Protein AF-C3ZA74-F1 (afdb_monomer)

Mean predicted aligned error: 4.29 Å

Foldseek 3Di:
DKAFFLGWDQALLGAIDHFNWQAKFFAKWQQDCLDPDWTKTKIFHWHCPPNLQTIATAWIWMQGPNWTWIQGAVRFIDINNHTDKPFDDPDPFWTWHDFAQWTWIGGPQGWIWTDNSTHMIDTDHDPSCAQRMATCNARRPNDNVQRLQASVRDRDPDPLRSGVSRGDPDDPDPIGSDGHHADFDDPVQLVVQLVLLCLLVDCVALNVQQCVPDPSVVLSVSSSRSCRSVVNDLVSSLRSVVVSCVVSVVVVHQSADRADPVHSDDDAAPQKDWDSFAQSQWQAPVHNCRSVPRPGGGHTHIHGHPPWGDIGRHTDD

InterPro domains:
  IPR001846 von Willebrand factor, type D domain [PF00094] (1-154)
  IPR001846 von Willebrand factor, type D domain [PS51233] (1-176)
  IPR001846 von Willebrand factor, type D domain [SM00216] (1-153)
  IPR002919 Trypsin Inhibitor-like, cysteine rich domain [PF01826] (268-316)
  IPR014853 VWF/SSPO/Zonadhesin-like, cysteine-rich domain [PF08742] (197-265)
  IPR014853 VWF/SSPO/Zonadhesin-like, cysteine-rich domain [SM00832] (190-265)
  IPR036084 Serine protease inhibitor-like superfamily [SSF57567] (265-316)
  IPR050780 Mucin/von Willebrand/Thrombospondin superfamily [PTHR11339] (1-316)

Sequence (317 aa):
CTVFGVTHYNTFDGLAHDFSGQCPTTLSSSCRASGNLPYFHVITNSDPRGDPTTSYVSEVTVEVYNRTIVIQQDKTVYINQIITTLPAQPLDDLTIKFGGQYVVIETTFGLKVQYDGSHRVEVTVPETYQDALCGLCGNYNGNDADEFITPDGSLAADVMQFGNSWLVDGHGEVCVANPPPPNRCDAALQQTVTGLCGMLTDGAHAFAACYSTLNPEGTYQTCVYDMCALNGDETSLCNNLQAYADACAEAGINVGSWRNTSFCPLSCPASSHYDPCSSACPATCTDVSAPLYCNTTCVEGCECDAGYVLSGDQCVL

pLDDT: mean 93.38, std 6.46, range [50.31, 98.81]

Solvent-accessible surface area (backbone atoms only — not comparable to full-atom values): 16808 Å² total; per-residue (Å²): 52,39,35,31,54,63,29,39,35,31,19,55,47,65,41,73,49,71,52,50,38,23,35,45,26,37,38,37,30,62,67,48,94,62,80,87,65,83,63,41,38,34,33,37,30,21,39,35,91,90,41,74,44,46,12,26,48,48,33,42,37,38,37,42,88,95,39,44,38,37,39,30,49,85,60,47,36,25,52,73,85,39,79,52,68,36,70,41,63,95,42,101,56,36,40,37,31,65,34,36,61,22,45,35,40,40,35,78,86,45,46,36,41,36,35,50,30,53,41,43,39,38,46,46,70,49,77,90,46,51,64,17,36,29,36,75,28,16,35,37,72,75,52,54,89,62,37,44,45,31,90,89,70,47,74,45,93,44,58,66,59,25,52,63,55,33,51,56,87,83,76,92,66,94,56,44,67,76,48,57,77,48,58,76,53,53,76,69,54,45,55,51,40,50,59,60,35,41,53,58,73,33,79,86,37,50,54,43,82,36,54,92,82,47,75,42,63,65,56,32,52,50,27,37,49,44,18,27,51,52,78,63,38,64,66,47,46,39,48,38,54,45,54,51,52,50,54,29,42,74,72,72,40,85,52,56,77,76,57,42,90,90,44,68,60,74,90,50,49,67,60,38,40,74,31,61,62,20,56,42,32,54,34,23,84,91,40,72,59,38,52,84,74,48,88,59,72,57,25,47,25,62,37,50,36,94,80,34,25,38,51,49,88,39,39,42,118

Radius of gyration: 19.34 Å; Cα contacts (8 Å, |Δi|>4): 680; chains: 1; bounding box: 43×57×47 Å

Structure (mmCIF, N/CA/C/O backbone):
data_AF-C3ZA74-F1
#
_entry.id   AF-C3ZA74-F1
#
loop_
_atom_site.group_PDB
_atom_site.id
_atom_site.type_symbol
_atom_site.label_atom_id
_atom_site.label_alt_id
_atom_site.label_comp_id
_atom_site.label_asym_id
_atom_site.label_entity_id
_atom_site.label_seq_id
_atom_site.pdbx_PDB_ins_code
_atom_site.Cartn_x
_atom_site.Cartn_y
_atom_site.Cartn_z
_atom_site.occupancy
_atom_site.B_iso_or_equiv
_atom_site.auth_seq_id
_atom_site.auth_comp_id
_atom_site.auth_asym_id
_atom_site.auth_atom_id
_atom_site.pdbx_PDB_model_num
ATOM 1 N N . CYS A 1 1 ? -7.881 3.617 -1.243 1.00 97.12 1 CYS A N 1
ATOM 2 C CA . CYS A 1 1 ? -6.646 4.423 -1.269 1.00 97.12 1 CYS A CA 1
ATOM 3 C C . CYS A 1 1 ? -5.445 3.491 -1.245 1.00 97.12 1 CYS A C 1
ATOM 5 O O . CYS A 1 1 ? -5.491 2.494 -0.526 1.00 97.12 1 CYS A O 1
ATOM 7 N N . THR A 1 2 ? -4.385 3.808 -1.988 1.00 97.19 2 THR A N 1
ATOM 8 C CA . THR A 1 2 ? -3.155 3.001 -2.042 1.00 97.19 2 THR A CA 1
ATOM 9 C C . THR A 1 2 ? -1.907 3.871 -1.972 1.00 97.19 2 THR A C 1
ATOM 11 O O . THR A 1 2 ? -1.902 4.951 -2.556 1.00 97.19 2 THR A O 1
ATOM 14 N N . VAL A 1 3 ? -0.838 3.360 -1.364 1.00 97.19 3 VAL A N 1
ATOM 15 C CA . VAL A 1 3 ? 0.532 3.883 -1.490 1.00 97.19 3 VAL A CA 1
ATOM 16 C C . VAL A 1 3 ? 1.419 2.762 -2.005 1.00 97.19 3 VAL A C 1
ATOM 18 O O . VAL A 1 3 ? 1.316 1.651 -1.493 1.00 97.19 3 VAL A O 1
ATOM 21 N N . PHE A 1 4 ? 2.254 3.004 -3.012 1.00 95.06 4 PHE A N 1
ATOM 22 C CA . PHE A 1 4 ? 3.132 1.978 -3.584 1.00 95.06 4 PHE A CA 1
ATOM 23 C C . PHE A 1 4 ? 4.426 2.567 -4.168 1.00 95.06 4 PHE A C 1
ATOM 25 O O . PHE A 1 4 ? 4.534 3.778 -4.355 1.00 95.06 4 PHE A O 1
ATOM 32 N N . GLY A 1 5 ? 5.411 1.711 -4.465 1.00 90.62 5 GLY A N 1
ATOM 33 C CA . GLY A 1 5 ? 6.667 2.121 -5.107 1.00 90.62 5 GLY A CA 1
ATOM 34 C C . GLY A 1 5 ? 7.473 3.093 -4.245 1.00 90.62 5 GLY A C 1
ATOM 35 O O . GLY A 1 5 ? 7.467 2.976 -3.015 1.00 90.62 5 GLY A O 1
ATOM 36 N N . VAL A 1 6 ? 8.134 4.072 -4.873 1.00 89.62 6 VAL A N 1
ATOM 37 C CA . VAL A 1 6 ? 8.805 5.166 -4.146 1.00 89.62 6 VAL A CA 1
ATOM 38 C C . VAL A 1 6 ? 7.824 6.265 -3.705 1.00 89.62 6 VAL A C 1
ATOM 40 O O . VAL A 1 6 ? 8.007 7.446 -4.001 1.00 89.62 6 VAL A O 1
ATOM 43 N N . THR A 1 7 ? 6.788 5.877 -2.947 1.00 88.31 7 THR A N 1
ATOM 44 C CA . THR A 1 7 ? 5.727 6.738 -2.369 1.00 88.31 7 THR A CA 1
ATOM 45 C C . THR A 1 7 ? 4.817 7.437 -3.392 1.00 88.31 7 THR A C 1
ATOM 47 O O . THR A 1 7 ? 4.611 8.652 -3.349 1.00 88.31 7 THR A O 1
ATOM 50 N N . HIS A 1 8 ? 4.220 6.638 -4.278 1.00 95.56 8 HIS A N 1
ATOM 51 C CA . HIS A 1 8 ? 3.112 7.030 -5.155 1.00 95.56 8 HIS A CA 1
ATOM 52 C C . HIS A 1 8 ? 1.778 6.760 -4.471 1.00 95.56 8 HIS A C 1
ATOM 54 O O . HIS A 1 8 ? 1.529 5.640 -4.022 1.00 95.56 8 HIS A O 1
ATOM 60 N N . TYR A 1 9 ? 0.913 7.764 -4.407 1.00 97.00 9 TYR A N 1
ATOM 61 C CA . TYR A 1 9 ? -0.382 7.699 -3.742 1.00 97.00 9 TYR A CA 1
ATOM 62 C C . TYR A 1 9 ? -1.502 7.693 -4.779 1.00 97.00 9 TYR A C 1
ATOM 64 O O . TYR A 1 9 ? -1.467 8.458 -5.737 1.00 97.00 9 TYR A O 1
ATOM 72 N N . ASN A 1 10 ? -2.533 6.884 -4.539 1.00 96.75 10 ASN A N 1
ATOM 73 C CA . ASN A 1 10 ? -3.851 7.051 -5.145 1.00 96.75 10 ASN A CA 1
ATOM 74 C C . ASN A 1 10 ? -4.857 7.281 -4.024 1.00 96.75 10 ASN A C 1
ATOM 76 O O . ASN A 1 10 ? -5.029 6.416 -3.153 1.00 96.75 10 ASN A O 1
ATOM 80 N N . THR A 1 11 ? -5.514 8.435 -4.039 1.00 98.12 11 THR A N 1
ATOM 81 C CA . THR A 1 11 ? -6.511 8.800 -3.032 1.00 98.12 11 THR A CA 1
ATOM 82 C C . THR A 1 11 ? -7.780 7.952 -3.146 1.00 98.12 11 THR A C 1
ATOM 84 O O . THR A 1 11 ? -7.904 7.097 -4.028 1.00 98.12 11 THR A O 1
ATOM 87 N N . PHE A 1 12 ? -8.732 8.127 -2.226 1.00 97.88 12 PHE A N 1
ATOM 88 C CA . PHE A 1 12 ? -10.023 7.437 -2.335 1.00 97.88 12 PHE A CA 1
ATOM 89 C C . PHE A 1 12 ? -10.831 7.870 -3.562 1.00 97.88 12 PHE A C 1
ATOM 91 O O . PHE A 1 12 ? -11.522 7.030 -4.136 1.00 97.88 12 PHE A O 1
ATOM 98 N N . ASP A 1 13 ? -10.684 9.124 -3.995 1.00 97.56 13 ASP A N 1
ATOM 99 C CA . ASP A 1 13 ? -11.408 9.678 -5.144 1.00 97.56 13 ASP A CA 1
ATOM 100 C C . ASP A 1 13 ? -10.635 9.530 -6.468 1.00 97.56 13 ASP A C 1
ATOM 102 O O . ASP A 1 13 ? -11.063 10.015 -7.514 1.00 97.56 13 ASP A O 1
ATOM 106 N N . GLY A 1 14 ? -9.516 8.796 -6.443 1.00 94.25 14 GLY A N 1
ATOM 107 C CA . GLY A 1 14 ? -8.761 8.399 -7.631 1.00 94.25 14 GLY A CA 1
ATOM 108 C C . GLY A 1 14 ? -7.697 9.397 -8.089 1.00 94.25 14 GLY A C 1
ATOM 109 O O . GLY A 1 14 ? -7.116 9.196 -9.157 1.00 94.25 14 GLY A O 1
ATOM 110 N N . LEU A 1 15 ? -7.402 10.441 -7.304 1.00 96.31 15 LEU A N 1
ATOM 111 C CA . LEU A 1 15 ? -6.300 11.350 -7.608 1.00 96.31 15 LEU A CA 1
ATOM 112 C C . LEU A 1 15 ? -4.960 10.651 -7.350 1.00 96.31 15 LEU A C 1
ATOM 114 O O . LEU A 1 15 ? -4.693 10.191 -6.238 1.00 96.31 15 LEU A O 1
ATOM 118 N N . ALA A 1 16 ? -4.098 10.626 -8.366 1.00 95.94 16 ALA A N 1
ATOM 119 C CA . ALA A 1 16 ? -2.711 10.201 -8.226 1.00 95.94 16 ALA A CA 1
ATOM 120 C C . ALA A 1 16 ? -1.817 11.384 -7.818 1.00 95.94 16 ALA A C 1
ATOM 122 O O . ALA A 1 16 ? -1.894 12.458 -8.423 1.00 95.94 16 ALA A O 1
ATOM 123 N N . HIS A 1 17 ? -0.953 11.194 -6.819 1.00 95.94 17 HIS A N 1
ATOM 124 C CA . HIS A 1 17 ? 0.044 12.189 -6.411 1.00 95.94 17 HIS A CA 1
ATOM 125 C C . HIS A 1 17 ? 1.291 11.547 -5.796 1.00 95.94 17 HIS A C 1
ATOM 127 O O . HIS A 1 17 ? 1.243 10.420 -5.308 1.00 95.94 17 HIS A O 1
ATOM 133 N N . ASP A 1 18 ? 2.402 12.286 -5.806 1.00 94.75 18 ASP A N 1
ATOM 134 C CA . ASP A 1 18 ? 3.703 11.797 -5.347 1.00 94.75 18 ASP A CA 1
ATOM 135 C C . ASP A 1 18 ? 4.204 12.656 -4.182 1.00 94.75 18 ASP A C 1
ATOM 137 O O . ASP A 1 18 ? 4.403 13.867 -4.329 1.00 94.75 18 ASP A O 1
ATOM 141 N N . PHE A 1 19 ? 4.439 12.029 -3.028 1.00 94.19 19 PHE A N 1
ATOM 142 C CA . PHE A 1 19 ? 4.967 12.706 -1.845 1.00 94.19 19 PHE A CA 1
ATOM 143 C C . PHE A 1 19 ? 6.063 11.878 -1.173 1.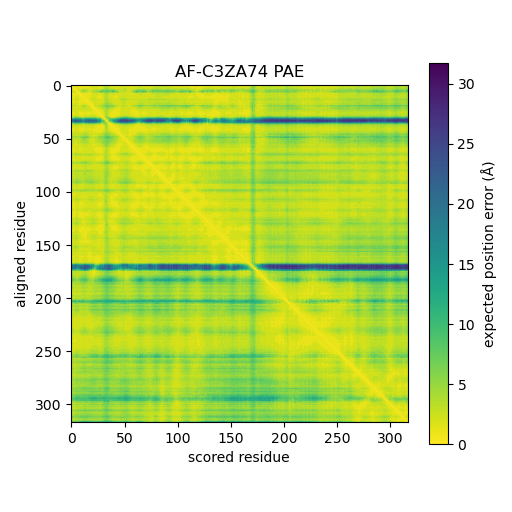00 94.19 19 PHE A C 1
ATOM 145 O O . PHE A 1 19 ? 5.795 10.930 -0.438 1.00 94.19 19 PHE A O 1
ATOM 152 N N . SER A 1 20 ? 7.312 12.293 -1.381 1.00 92.12 20 SER A N 1
ATOM 153 C CA . SER A 1 20 ? 8.498 11.552 -0.938 1.00 92.12 20 SER A CA 1
ATOM 154 C C . SER A 1 20 ? 8.997 11.914 0.461 1.00 92.12 20 SER A C 1
ATOM 156 O O . SER A 1 20 ? 10.176 11.735 0.741 1.00 92.12 20 SER A O 1
ATOM 158 N N . GLY A 1 21 ? 8.151 12.432 1.355 1.00 92.62 21 GLY A N 1
ATOM 159 C CA . GLY A 1 21 ? 8.571 12.708 2.733 1.00 92.62 21 GLY A CA 1
ATOM 160 C C . GLY A 1 21 ? 9.080 11.441 3.432 1.00 92.62 21 GLY A C 1
ATOM 161 O O . GLY A 1 21 ? 8.439 10.396 3.368 1.00 92.62 21 GLY A O 1
ATOM 162 N N . GLN A 1 22 ? 10.231 11.527 4.101 1.00 93.25 22 GLN A N 1
ATOM 163 C CA . GLN A 1 22 ? 10.833 10.425 4.866 1.00 93.25 22 GLN A CA 1
ATOM 164 C C . GLN A 1 22 ? 10.493 10.580 6.352 1.00 93.25 22 GLN A C 1
ATOM 166 O O . GLN A 1 22 ? 11.391 10.688 7.187 1.00 93.25 22 GLN A O 1
ATOM 171 N N . CYS A 1 23 ? 9.203 10.743 6.654 1.00 91.88 23 CYS A N 1
ATOM 172 C CA . CYS A 1 23 ? 8.683 11.039 7.986 1.00 91.88 23 CYS A CA 1
ATOM 173 C C . CYS A 1 23 ? 7.354 10.304 8.231 1.00 91.88 23 CYS A C 1
ATOM 175 O O . CYS A 1 23 ? 6.625 10.029 7.270 1.00 91.88 23 CYS A O 1
ATOM 177 N N . PRO A 1 24 ? 6.974 10.079 9.503 1.00 94.50 24 PRO A N 1
ATOM 178 C CA . PRO A 1 24 ? 5.634 9.630 9.857 1.00 94.50 24 PRO A CA 1
ATOM 179 C C . PRO A 1 24 ? 4.564 10.619 9.386 1.00 94.50 24 PRO A C 1
ATOM 181 O O . PRO A 1 24 ? 4.628 11.817 9.677 1.00 94.50 24 PRO A O 1
ATOM 184 N N . THR A 1 25 ? 3.566 10.110 8.670 1.00 95.62 25 THR A N 1
ATOM 185 C CA . THR A 1 25 ? 2.489 10.904 8.067 1.00 95.62 25 THR A CA 1
ATOM 186 C C . THR A 1 25 ? 1.136 10.237 8.257 1.00 95.62 25 THR A C 1
ATOM 188 O O . THR A 1 25 ? 1.023 9.010 8.222 1.00 95.62 25 THR A O 1
ATOM 191 N N . THR A 1 26 ? 0.090 11.041 8.440 1.00 97.75 26 THR A N 1
ATOM 192 C CA . THR A 1 26 ? -1.291 10.549 8.435 1.00 97.75 26 THR A CA 1
ATOM 193 C C . THR A 1 26 ? -1.679 10.147 7.016 1.00 97.75 26 THR A C 1
ATOM 195 O O . THR A 1 26 ? -1.960 10.995 6.168 1.00 97.75 26 THR A O 1
ATOM 198 N N . LEU A 1 27 ? -1.754 8.840 6.768 1.00 98.38 27 LEU A N 1
ATOM 199 C CA . LEU A 1 27 ? -2.232 8.310 5.497 1.00 98.38 27 LEU A CA 1
ATOM 200 C C . LEU A 1 27 ? -3.747 8.510 5.373 1.00 98.38 27 LEU A C 1
ATOM 202 O O . LEU A 1 27 ? -4.226 9.088 4.400 1.00 98.38 27 LEU A O 1
ATOM 206 N N . SER A 1 28 ? -4.507 8.070 6.378 1.00 98.50 28 SER A N 1
ATOM 207 C CA . SER A 1 28 ? -5.957 8.269 6.438 1.00 98.50 28 SER A CA 1
ATOM 208 C C . SER A 1 28 ? -6.453 8.251 7.880 1.00 98.50 28 SER A C 1
ATOM 210 O O . SER A 1 28 ? -6.007 7.434 8.682 1.00 98.50 28 SER A O 1
ATOM 212 N N . SER A 1 29 ? -7.387 9.132 8.224 1.00 97.44 29 SER A N 1
ATOM 213 C CA . SER A 1 29 ? -7.983 9.196 9.558 1.00 97.44 29 SER A CA 1
ATOM 214 C C . SER A 1 29 ? -9.464 9.562 9.510 1.00 97.44 29 SER A C 1
ATOM 216 O O . SER A 1 29 ? -9.953 10.141 8.539 1.00 97.44 29 SER A O 1
ATOM 218 N N . SER A 1 30 ? -10.179 9.238 10.587 1.00 95.00 30 SER A N 1
ATOM 219 C CA . SER A 1 30 ? -11.540 9.713 10.849 1.00 95.00 30 SER A CA 1
ATOM 220 C C . SER A 1 30 ? -11.495 11.137 11.416 1.00 95.00 30 SER A C 1
ATOM 222 O O . SER A 1 30 ? -11.216 11.325 12.600 1.00 95.00 30 SER A O 1
ATOM 224 N N . CYS A 1 31 ? -11.767 12.151 10.592 1.00 88.81 31 CYS A N 1
ATOM 225 C CA . CYS A 1 31 ? -11.438 13.544 10.933 1.00 88.81 31 CYS A CA 1
ATOM 226 C C . CYS A 1 31 ? -12.645 14.437 11.177 1.00 88.81 31 CYS A C 1
ATOM 228 O O . CYS A 1 31 ? -12.585 15.370 11.981 1.00 88.81 31 CYS A O 1
ATOM 230 N N . ARG A 1 32 ? -13.759 14.173 10.490 1.00 78.38 32 ARG A N 1
ATOM 231 C CA . ARG A 1 32 ? -14.998 14.916 10.725 1.00 78.38 32 ARG A CA 1
ATOM 232 C C . ARG A 1 32 ? -15.891 14.152 11.686 1.00 78.38 32 ARG A C 1
ATOM 234 O O . ARG A 1 32 ? -15.998 12.929 11.618 1.00 78.38 32 ARG A O 1
ATOM 241 N N . ALA A 1 33 ? -16.580 14.895 12.552 1.00 64.50 33 ALA A N 1
ATOM 242 C CA . ALA A 1 33 ? -17.624 14.358 13.417 1.00 64.50 33 ALA A CA 1
ATOM 243 C C . ALA A 1 33 ? -18.794 13.852 12.556 1.00 64.50 33 ALA A C 1
ATOM 245 O O . ALA A 1 33 ? -19.724 14.584 12.233 1.00 64.50 33 ALA A O 1
ATOM 246 N N . SER A 1 34 ? -18.722 12.590 12.167 1.00 60.00 34 SER A N 1
ATOM 247 C CA . SER A 1 34 ? -19.648 11.903 11.267 1.00 60.00 34 SER A CA 1
ATOM 248 C C . SER A 1 34 ? -20.536 10.947 12.073 1.00 60.00 34 SER A C 1
ATOM 250 O O . SER A 1 34 ? -20.682 9.764 11.784 1.00 60.00 34 SER A O 1
ATOM 252 N N . GLY A 1 35 ? -21.146 11.461 13.146 1.00 65.69 35 GLY A N 1
ATOM 253 C CA . GLY A 1 35 ? -22.076 10.693 13.979 1.00 65.69 35 GLY A CA 1
ATOM 254 C C . GLY A 1 35 ? -21.403 9.614 14.842 1.00 65.69 35 GLY A C 1
ATOM 255 O O . GLY A 1 35 ? -20.501 9.920 15.614 1.00 65.69 35 GLY A O 1
ATOM 256 N N . ASN A 1 36 ? -21.902 8.373 14.749 1.00 81.00 36 ASN A N 1
ATOM 257 C CA . ASN A 1 36 ? -21.495 7.203 15.550 1.00 81.00 36 ASN A CA 1
ATOM 258 C C . ASN A 1 36 ? -20.466 6.298 14.833 1.00 81.00 36 ASN A C 1
ATOM 260 O O . ASN A 1 36 ? -20.344 5.125 15.191 1.00 81.00 36 ASN A O 1
ATOM 264 N N . LEU A 1 37 ? -19.781 6.786 13.792 1.00 90.94 37 LEU A N 1
ATOM 265 C CA . LEU A 1 37 ? -18.786 5.977 13.086 1.00 90.94 37 LEU A CA 1
ATOM 266 C C . LEU A 1 37 ? -17.594 5.655 14.007 1.00 90.94 37 LEU A C 1
ATOM 268 O O . LEU A 1 37 ? -17.104 6.551 14.702 1.00 90.94 37 LEU A O 1
ATOM 272 N N . PRO A 1 38 ? -17.113 4.399 14.031 1.00 94.25 38 PRO A N 1
ATOM 273 C CA . PRO A 1 38 ? -15.892 4.048 14.745 1.00 94.25 38 PRO A CA 1
ATOM 274 C C . PRO A 1 38 ? -14.692 4.873 14.271 1.00 94.25 38 PRO A C 1
ATOM 276 O O . PRO A 1 38 ? -14.456 5.023 13.074 1.00 94.25 38 PRO A O 1
ATOM 279 N N . TYR A 1 39 ? -13.914 5.392 15.215 1.00 95.56 39 TYR A N 1
ATOM 280 C CA . TYR A 1 39 ? -12.677 6.103 14.905 1.00 95.56 39 TYR A CA 1
ATOM 281 C C . TYR A 1 39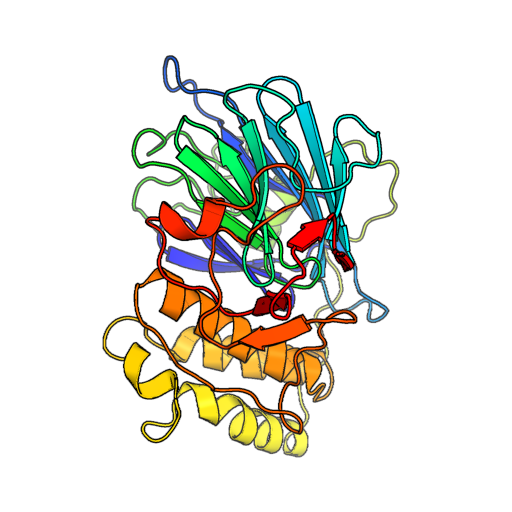 ? -11.578 5.130 14.466 1.00 95.56 39 TYR A C 1
ATOM 283 O O . TYR A 1 39 ? -11.389 4.081 15.091 1.00 95.56 39 TYR A O 1
ATOM 291 N N . PHE A 1 40 ? -10.809 5.533 13.457 1.00 97.81 40 PHE A N 1
ATOM 292 C CA . PHE A 1 40 ? -9.526 4.930 13.115 1.00 97.81 40 PHE A CA 1
ATOM 293 C C . PHE A 1 40 ? -8.518 5.991 12.655 1.00 97.81 40 PHE A C 1
ATOM 295 O O . PHE A 1 40 ? -8.911 7.063 12.189 1.00 97.81 40 PHE A O 1
ATOM 302 N N . HIS A 1 41 ? -7.231 5.656 12.735 1.00 98.19 41 HIS A N 1
ATOM 303 C CA . HIS A 1 41 ? -6.127 6.456 12.211 1.00 98.19 41 HIS A CA 1
ATOM 304 C C . HIS A 1 41 ? -5.028 5.540 11.667 1.00 98.19 41 HIS A C 1
ATOM 306 O O . HIS A 1 41 ? -4.538 4.662 12.373 1.00 98.19 41 HIS A O 1
ATOM 312 N N . VAL A 1 42 ? -4.675 5.724 10.398 1.00 98.75 42 VAL A N 1
ATOM 313 C CA . VAL A 1 42 ? -3.613 5.003 9.694 1.00 98.75 42 VAL A CA 1
ATOM 314 C C . VAL A 1 42 ? -2.460 5.965 9.453 1.00 98.75 42 VAL A C 1
ATOM 316 O O . VAL A 1 42 ? -2.628 7.000 8.805 1.00 98.75 42 VAL A O 1
ATOM 319 N N . ILE A 1 43 ? -1.291 5.602 9.964 1.00 98.25 43 ILE A N 1
ATOM 320 C CA . ILE A 1 43 ? -0.041 6.346 9.855 1.00 98.25 43 ILE A CA 1
ATOM 321 C C . ILE A 1 43 ? 0.942 5.490 9.063 1.00 98.25 43 ILE A C 1
ATOM 323 O O . ILE A 1 43 ? 1.075 4.293 9.320 1.00 98.25 43 ILE A O 1
ATOM 327 N N . THR A 1 44 ? 1.656 6.107 8.131 1.00 96.75 44 THR A N 1
ATOM 328 C CA . THR A 1 44 ? 2.784 5.487 7.431 1.00 96.75 44 THR A CA 1
ATOM 329 C C . THR A 1 44 ? 4.071 6.194 7.813 1.00 96.75 44 THR A C 1
ATOM 331 O O . THR A 1 44 ? 4.145 7.420 7.714 1.00 96.75 44 THR A O 1
ATOM 334 N N . ASN A 1 45 ? 5.087 5.437 8.227 1.00 94.25 45 ASN A N 1
ATOM 335 C CA . ASN A 1 45 ? 6.459 5.931 8.288 1.00 94.25 45 ASN A CA 1
ATOM 336 C C . ASN A 1 45 ? 7.183 5.526 7.008 1.00 94.25 45 ASN A C 1
ATOM 338 O O . ASN A 1 45 ? 7.022 4.390 6.554 1.00 94.25 45 ASN A O 1
ATOM 342 N N . SER A 1 46 ? 7.960 6.447 6.442 1.00 92.94 46 SER A N 1
ATOM 343 C CA . SER A 1 46 ? 8.731 6.191 5.228 1.00 92.94 46 SER A CA 1
ATOM 344 C C . SER A 1 46 ? 10.201 6.531 5.418 1.00 92.94 46 SER A C 1
ATOM 346 O O . SER A 1 46 ? 10.536 7.504 6.090 1.00 92.94 46 SER A O 1
ATOM 348 N N . ASP A 1 47 ? 11.079 5.740 4.807 1.00 90.44 47 ASP A N 1
ATOM 349 C CA . ASP A 1 47 ? 12.529 5.872 4.934 1.00 90.44 47 ASP A CA 1
ATOM 350 C C . ASP A 1 47 ? 13.254 5.702 3.577 1.00 90.44 47 ASP A C 1
ATOM 352 O O . ASP A 1 47 ? 12.661 5.213 2.609 1.00 90.44 47 ASP A O 1
ATOM 356 N N . PRO A 1 48 ? 14.531 6.125 3.473 1.00 90.88 48 PRO A N 1
ATOM 357 C CA . PRO A 1 48 ? 15.273 6.126 2.211 1.00 90.88 48 PRO A CA 1
ATOM 358 C C . PRO A 1 48 ? 15.836 4.774 1.750 1.00 90.88 48 PRO A C 1
ATOM 360 O O . PRO A 1 48 ? 16.457 4.715 0.693 1.00 90.88 48 PRO A O 1
ATOM 363 N N . ARG A 1 49 ? 15.753 3.695 2.540 1.00 88.56 49 ARG A N 1
ATOM 364 C CA . ARG A 1 49 ? 16.371 2.381 2.233 1.00 88.56 49 ARG A CA 1
ATOM 365 C C . ARG A 1 49 ? 17.818 2.437 1.717 1.00 88.56 49 ARG A C 1
ATOM 367 O O . ARG A 1 49 ? 18.242 1.628 0.896 1.00 88.56 49 ARG A O 1
ATOM 374 N N . GLY A 1 50 ? 18.599 3.392 2.219 1.00 86.19 50 GLY A N 1
ATOM 375 C CA . GLY A 1 50 ? 20.001 3.593 1.846 1.00 86.19 50 GLY A CA 1
ATOM 376 C C . GLY A 1 50 ? 20.253 4.599 0.716 1.00 86.19 50 GLY A C 1
ATOM 377 O O . GLY A 1 50 ? 21.386 5.072 0.617 1.00 86.19 50 GLY A O 1
ATOM 378 N N . ASP A 1 51 ? 19.241 4.996 -0.066 1.00 89.25 51 ASP A N 1
ATOM 379 C CA . ASP A 1 51 ? 19.331 6.110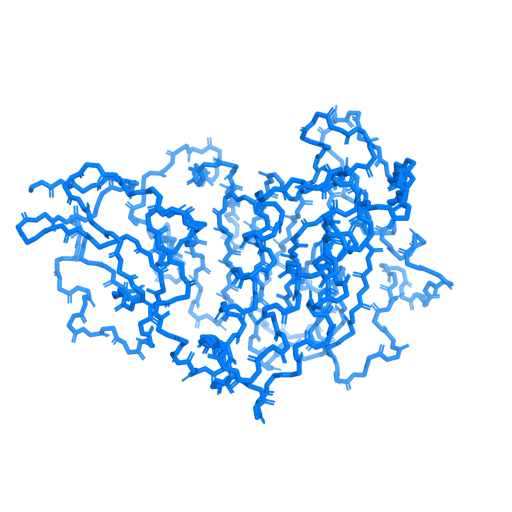 -1.020 1.00 89.25 51 ASP A CA 1
ATOM 380 C C . ASP A 1 51 ? 18.545 7.327 -0.497 1.00 89.25 51 ASP A C 1
ATOM 382 O O . ASP A 1 51 ? 17.311 7.317 -0.510 1.00 89.25 51 ASP A O 1
ATOM 386 N N . PRO A 1 52 ? 19.226 8.412 -0.075 1.00 90.38 52 PRO A N 1
ATOM 387 C CA . PRO A 1 52 ? 18.586 9.575 0.542 1.00 90.38 52 PRO A CA 1
ATOM 388 C C . PRO A 1 52 ? 17.624 10.329 -0.387 1.00 90.38 52 PRO A C 1
ATOM 390 O O . PRO A 1 52 ? 16.933 11.231 0.084 1.00 90.38 52 PRO A O 1
ATOM 393 N N . THR A 1 53 ? 17.606 10.008 -1.682 1.00 89.75 53 THR A N 1
ATOM 394 C CA . THR A 1 53 ? 16.715 10.607 -2.681 1.00 89.75 53 THR A CA 1
ATOM 395 C C . THR A 1 53 ? 15.407 9.836 -2.881 1.00 89.75 53 THR A C 1
ATOM 397 O O . THR A 1 53 ? 14.528 10.291 -3.610 1.00 89.75 53 THR A O 1
ATOM 400 N N . THR A 1 54 ? 15.263 8.678 -2.233 1.00 90.94 54 THR A N 1
ATOM 401 C CA . THR A 1 54 ? 14.091 7.802 -2.353 1.00 90.94 54 THR A CA 1
ATOM 402 C C . THR A 1 54 ? 13.300 7.776 -1.050 1.00 90.94 54 THR A C 1
ATOM 404 O O . THR A 1 54 ? 13.792 8.207 -0.005 1.00 90.94 54 THR A O 1
ATOM 407 N N . SE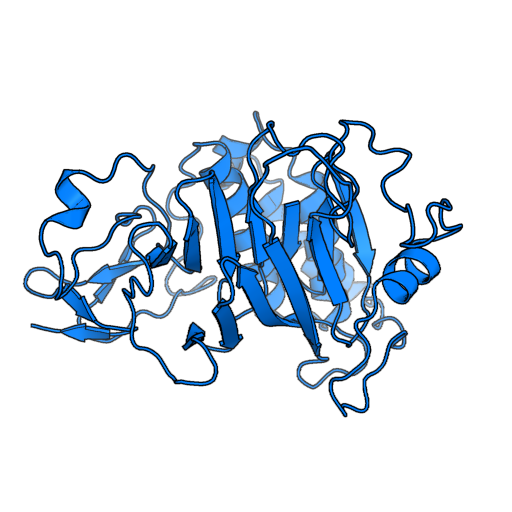R A 1 55 ? 12.052 7.321 -1.105 1.00 92.69 55 SER A N 1
ATOM 408 C CA . SER A 1 55 ? 11.213 7.144 0.078 1.00 92.69 55 SER A CA 1
ATOM 409 C C . SER A 1 55 ? 10.332 5.924 -0.123 1.00 92.69 55 SER A C 1
ATOM 411 O O . SER A 1 55 ? 9.726 5.772 -1.181 1.00 92.69 55 SER A O 1
ATOM 413 N N . TYR A 1 56 ? 10.282 5.050 0.874 1.00 92.69 56 TYR A N 1
ATOM 414 C CA . TYR A 1 56 ? 9.444 3.859 0.889 1.00 92.69 56 TYR A CA 1
ATOM 415 C C . TYR A 1 56 ? 8.765 3.747 2.230 1.00 92.69 56 TYR A C 1
ATOM 417 O O . TYR A 1 56 ? 9.424 3.957 3.247 1.00 92.69 56 TYR A O 1
ATOM 425 N N . VAL A 1 57 ? 7.516 3.290 2.244 1.00 94.88 57 VAL A N 1
ATOM 426 C CA . VAL A 1 57 ? 6.890 2.888 3.501 1.00 94.88 57 VAL A CA 1
ATOM 427 C C . VAL A 1 57 ? 7.760 1.815 4.161 1.00 94.88 57 VAL A C 1
ATOM 429 O O . VAL A 1 57 ? 8.200 0.860 3.522 1.00 94.88 57 VAL A O 1
ATOM 432 N N . SER A 1 58 ? 8.070 2.006 5.433 1.00 93.94 58 SER A N 1
ATOM 433 C CA . SER A 1 58 ? 8.823 1.060 6.255 1.00 93.94 58 SER A CA 1
ATOM 434 C C . SER A 1 58 ? 7.989 0.542 7.418 1.00 93.94 58 SER A C 1
ATOM 436 O O . SER A 1 58 ? 8.179 -0.587 7.871 1.00 93.94 58 SER A O 1
ATOM 438 N N . GLU A 1 59 ? 6.996 1.316 7.842 1.00 95.94 59 GLU A N 1
ATOM 439 C CA . GLU A 1 59 ? 6.105 0.951 8.928 1.00 95.94 59 GLU A CA 1
ATOM 440 C C . GLU A 1 59 ? 4.692 1.480 8.676 1.00 95.94 59 GLU A C 1
ATOM 442 O O . GLU A 1 59 ? 4.504 2.612 8.224 1.00 95.94 59 GLU A O 1
ATOM 447 N N . VAL A 1 60 ? 3.694 0.665 9.012 1.00 98.50 60 VAL A N 1
ATOM 448 C CA . VAL A 1 60 ? 2.283 1.057 9.040 1.00 98.50 60 VAL A CA 1
ATOM 449 C C . VAL A 1 60 ? 1.771 0.931 10.465 1.00 98.50 60 VAL A C 1
ATOM 451 O O . VAL A 1 60 ? 1.775 -0.158 11.036 1.00 98.50 60 VAL A O 1
ATOM 454 N N . THR A 1 61 ? 1.288 2.035 11.026 1.00 98.56 61 THR A N 1
ATOM 455 C CA . THR A 1 61 ? 0.624 2.060 12.329 1.00 98.56 61 THR A CA 1
ATOM 456 C C . THR A 1 61 ? -0.872 2.284 12.143 1.00 98.56 61 THR A C 1
ATOM 458 O O . THR A 1 61 ? -1.290 3.238 11.493 1.00 98.56 61 THR A O 1
ATOM 461 N N . VAL A 1 62 ? -1.690 1.413 12.730 1.00 98.75 62 VAL A N 1
ATOM 462 C CA . VAL A 1 62 ? -3.151 1.514 12.747 1.00 98.75 62 VAL A CA 1
ATOM 463 C C . VAL A 1 62 ? -3.630 1.662 14.183 1.00 98.75 62 VAL A C 1
ATOM 465 O O . VAL A 1 62 ? -3.450 0.772 15.017 1.00 98.75 62 VAL A O 1
ATOM 468 N N . GLU A 1 63 ? -4.279 2.784 14.465 1.00 98.38 63 GLU A N 1
ATOM 469 C CA . GLU A 1 63 ? -4.949 3.054 15.729 1.00 98.38 63 GLU A CA 1
ATOM 470 C C . GLU A 1 63 ? -6.453 2.839 15.552 1.00 98.38 63 GLU A C 1
ATOM 472 O O . GLU A 1 63 ? -7.116 3.564 14.811 1.00 98.38 63 GLU A O 1
ATOM 477 N N . VAL A 1 64 ? -7.009 1.831 16.223 1.00 97.94 64 VAL A N 1
ATOM 478 C CA . VAL A 1 64 ? -8.441 1.501 16.165 1.00 97.94 64 VAL A CA 1
ATOM 479 C C . VAL A 1 64 ? -8.858 0.803 17.456 1.00 97.94 64 VAL A C 1
ATOM 481 O O . VAL A 1 64 ? -8.084 0.047 18.035 1.00 97.94 64 VAL A O 1
ATOM 484 N N . TYR A 1 65 ? -10.061 1.079 17.967 1.00 96.06 65 TYR A N 1
ATOM 485 C CA . TYR A 1 65 ? -10.582 0.466 19.204 1.00 96.06 65 TYR A CA 1
ATOM 486 C C . TYR A 1 65 ? -9.653 0.544 20.427 1.00 96.06 65 TYR A C 1
ATOM 488 O O . TYR A 1 65 ? -9.586 -0.377 21.248 1.00 96.06 65 TYR A O 1
ATOM 496 N N . ASN A 1 66 ? -8.924 1.657 20.567 1.00 95.25 66 ASN A N 1
ATOM 497 C CA . ASN A 1 66 ? -7.910 1.823 21.613 1.00 95.25 66 ASN A CA 1
ATOM 498 C C . ASN A 1 66 ? -6.870 0.677 21.593 1.00 95.25 66 ASN A C 1
ATOM 500 O O . ASN A 1 66 ? -6.481 0.125 22.630 1.00 95.25 66 ASN A O 1
ATOM 504 N N . ARG A 1 67 ? -6.503 0.248 20.384 1.00 97.88 67 ARG A N 1
ATOM 505 C CA . ARG A 1 67 ? -5.372 -0.618 20.068 1.00 97.88 67 ARG A CA 1
ATOM 506 C C . ARG A 1 67 ? -4.465 0.128 19.108 1.00 97.88 67 ARG A C 1
ATOM 508 O O . ARG A 1 67 ? -4.957 0.814 18.216 1.00 97.88 67 ARG A O 1
ATOM 515 N N . THR A 1 68 ? -3.167 -0.061 19.283 1.00 98.38 68 THR A N 1
ATOM 516 C CA . THR A 1 68 ? -2.145 0.377 18.332 1.00 98.38 68 THR A CA 1
ATOM 517 C C . THR A 1 68 ? -1.539 -0.873 17.716 1.00 98.38 68 THR A C 1
ATOM 519 O O . THR A 1 68 ? -0.920 -1.669 18.428 1.00 98.38 68 THR A O 1
ATOM 522 N N . ILE A 1 69 ? -1.766 -1.070 16.422 1.00 98.81 69 ILE A N 1
ATOM 523 C CA . ILE A 1 69 ? -1.203 -2.169 15.645 1.00 98.81 69 ILE A CA 1
ATOM 524 C C . ILE A 1 69 ? -0.098 -1.582 14.778 1.00 98.81 69 ILE A C 1
ATOM 526 O O . ILE A 1 69 ? -0.362 -0.670 14.006 1.00 98.81 69 ILE A O 1
ATOM 530 N N . VAL A 1 70 ? 1.119 -2.096 14.904 1.00 98.50 70 VAL A N 1
ATOM 531 C CA . VAL A 1 70 ? 2.267 -1.674 14.097 1.00 98.50 70 VAL A CA 1
ATOM 532 C C . VAL A 1 70 ? 2.695 -2.847 13.233 1.00 98.50 70 VAL A C 1
ATOM 534 O O . VAL A 1 70 ? 2.930 -3.936 13.758 1.00 98.50 70 VAL A O 1
ATOM 537 N N . ILE A 1 71 ? 2.783 -2.631 11.925 1.00 98.44 71 ILE A N 1
ATOM 538 C CA . ILE A 1 71 ? 3.305 -3.590 10.954 1.00 98.44 71 ILE A CA 1
ATOM 539 C C . ILE A 1 71 ? 4.611 -3.015 10.414 1.00 98.44 71 ILE A C 1
ATOM 541 O O . ILE A 1 71 ? 4.608 -1.980 9.749 1.00 98.44 71 ILE A O 1
ATOM 545 N N . GLN A 1 72 ? 5.720 -3.681 10.708 1.00 96.06 72 GLN A N 1
ATOM 546 C CA . GLN A 1 72 ? 7.046 -3.296 10.233 1.00 96.06 72 GLN A CA 1
ATOM 547 C C . GLN A 1 72 ? 7.394 -4.007 8.923 1.00 96.06 72 GLN A C 1
ATOM 549 O O . GLN A 1 72 ? 6.650 -4.866 8.433 1.00 96.06 72 GLN A O 1
ATOM 554 N N . GLN A 1 73 ? 8.564 -3.674 8.377 1.00 91.69 73 GLN A N 1
ATOM 555 C CA . GLN A 1 73 ? 9.217 -4.490 7.357 1.00 91.69 73 GLN A CA 1
ATOM 556 C C . GLN A 1 73 ? 9.295 -5.964 7.785 1.00 91.69 73 GLN A C 1
ATOM 558 O O . GLN A 1 73 ? 9.201 -6.308 8.968 1.00 91.69 73 GLN A O 1
ATOM 563 N N . ASP A 1 74 ? 9.388 -6.849 6.794 1.00 89.31 74 ASP A N 1
ATOM 564 C CA . ASP A 1 74 ? 9.350 -8.307 6.979 1.00 89.31 74 ASP A CA 1
ATOM 565 C C . ASP A 1 74 ? 8.068 -8.813 7.663 1.00 89.31 74 ASP A C 1
ATOM 567 O O . ASP A 1 74 ? 8.008 -9.942 8.147 1.00 89.31 74 ASP A O 1
ATOM 571 N N . LYS A 1 75 ? 7.012 -7.985 7.676 1.00 95.56 75 LYS A N 1
ATOM 572 C CA . LYS A 1 75 ? 5.675 -8.321 8.183 1.00 95.56 75 LYS A CA 1
ATOM 573 C C . LYS A 1 75 ? 5.650 -8.646 9.682 1.00 95.56 75 LYS A C 1
ATOM 575 O O . LYS A 1 75 ? 4.759 -9.356 10.154 1.00 95.56 75 LYS A O 1
ATOM 580 N N . THR A 1 76 ? 6.596 -8.103 10.450 1.00 96.75 76 THR A N 1
ATOM 581 C CA . THR A 1 76 ? 6.581 -8.219 11.915 1.00 96.75 76 THR A CA 1
ATOM 582 C C . THR A 1 76 ? 5.468 -7.348 12.495 1.00 96.75 76 THR A C 1
ATOM 584 O O . THR A 1 76 ? 5.393 -6.156 12.198 1.00 96.75 76 THR A O 1
ATOM 587 N N . VAL A 1 77 ? 4.611 -7.932 13.340 1.00 98.38 77 VAL A N 1
ATOM 588 C CA . VAL A 1 77 ? 3.445 -7.243 13.911 1.00 98.38 77 VAL A CA 1
ATOM 589 C C . VAL A 1 77 ? 3.584 -7.041 15.414 1.00 98.38 77 VAL A C 1
ATOM 591 O O . VAL A 1 77 ? 3.878 -7.977 16.159 1.00 98.38 77 VAL A O 1
ATOM 594 N N . TYR A 1 78 ? 3.274 -5.829 15.868 1.00 98.44 78 TYR A N 1
ATOM 595 C CA . TYR A 1 78 ? 3.120 -5.485 17.277 1.00 98.44 78 TYR A CA 1
ATOM 596 C C . TYR A 1 78 ? 1.685 -5.050 17.556 1.00 98.44 78 TYR A C 1
ATOM 598 O O . TYR A 1 78 ? 1.140 -4.209 16.848 1.00 98.44 78 TYR A O 1
ATOM 606 N N . ILE A 1 79 ? 1.084 -5.569 18.627 1.00 98.38 79 ILE A N 1
ATOM 607 C CA . ILE A 1 79 ? -0.200 -5.091 19.152 1.00 98.38 79 ILE A CA 1
ATOM 608 C C . ILE A 1 79 ? 0.067 -4.503 20.531 1.00 98.38 79 ILE A C 1
ATOM 610 O O . ILE A 1 79 ? 0.517 -5.206 21.435 1.00 98.38 79 ILE A O 1
ATOM 614 N N . ASN A 1 80 ? -0.187 -3.204 20.701 1.00 97.50 80 ASN A N 1
ATOM 615 C CA . ASN A 1 80 ? 0.127 -2.460 21.923 1.00 97.50 80 ASN A CA 1
ATOM 616 C C . ASN A 1 80 ? 1.581 -2.685 22.386 1.00 97.50 80 ASN A C 1
ATOM 618 O O . ASN A 1 80 ? 1.825 -2.972 23.556 1.00 97.50 80 ASN A O 1
ATOM 622 N N . GLN A 1 81 ? 2.536 -2.570 21.453 1.00 97.06 81 GLN A N 1
ATOM 623 C CA . GLN A 1 81 ? 3.984 -2.753 21.672 1.00 97.06 81 GLN A CA 1
ATOM 624 C C . GLN A 1 81 ? 4.428 -4.200 21.965 1.00 97.06 81 GLN A C 1
ATOM 626 O O . GLN A 1 81 ? 5.611 -4.443 22.199 1.00 97.06 81 GLN A O 1
ATOM 631 N N . ILE A 1 82 ? 3.520 -5.179 21.921 1.00 97.81 82 ILE A N 1
ATOM 632 C CA . ILE A 1 82 ? 3.848 -6.596 22.106 1.00 97.81 82 ILE A CA 1
ATOM 633 C C . ILE A 1 82 ? 3.927 -7.285 20.748 1.00 97.81 82 ILE A C 1
ATOM 635 O O . ILE A 1 82 ? 2.940 -7.319 20.009 1.00 97.81 82 ILE A O 1
ATOM 639 N N . ILE A 1 83 ? 5.091 -7.865 20.440 1.00 97.25 83 ILE A N 1
ATOM 640 C CA . ILE A 1 83 ? 5.269 -8.691 19.243 1.00 97.25 83 ILE A CA 1
ATOM 641 C C . ILE A 1 83 ? 4.242 -9.829 19.245 1.00 97.25 83 ILE A C 1
ATOM 643 O O . ILE A 1 83 ? 4.064 -10.514 20.255 1.00 97.25 83 ILE A O 1
ATOM 647 N N . THR A 1 84 ? 3.526 -9.997 18.137 1.00 97.25 84 THR A N 1
ATOM 648 C CA . THR A 1 84 ? 2.370 -10.891 18.050 1.00 97.25 84 THR A CA 1
ATOM 649 C C . THR A 1 84 ? 2.468 -11.783 16.819 1.00 97.25 84 THR A C 1
ATOM 651 O O . THR A 1 84 ? 2.629 -11.307 15.700 1.00 97.25 84 THR A O 1
ATOM 654 N N . THR A 1 85 ? 2.330 -13.092 17.026 1.00 95.94 85 THR A N 1
ATOM 655 C CA . THR A 1 85 ? 2.229 -14.083 15.948 1.00 95.94 85 THR A CA 1
ATOM 656 C C . THR A 1 85 ? 0.813 -14.093 15.373 1.00 95.94 85 THR A C 1
ATOM 658 O O . THR A 1 85 ? -0.157 -14.083 16.129 1.00 95.94 85 THR A O 1
ATOM 661 N N . LEU A 1 86 ? 0.695 -14.124 14.044 1.00 95.94 86 LEU A N 1
ATOM 662 C CA . LEU A 1 86 ? -0.588 -14.142 13.337 1.00 95.94 86 LEU A CA 1
ATOM 663 C C . LEU A 1 86 ? -1.087 -15.576 13.050 1.00 95.94 86 LEU A C 1
ATOM 665 O O . LEU A 1 86 ? -0.266 -16.488 12.938 1.00 95.94 86 LEU A O 1
ATOM 669 N N . PRO A 1 87 ? -2.406 -15.784 12.873 1.00 95.62 87 PRO A N 1
ATOM 670 C CA . PRO A 1 87 ? -3.477 -14.795 13.020 1.00 95.62 87 PRO A CA 1
ATOM 671 C C . PRO A 1 87 ? -3.700 -14.390 14.486 1.00 95.62 87 PRO A C 1
ATOM 673 O O . PRO A 1 87 ? -3.475 -15.173 15.405 1.00 95.62 87 PRO A O 1
ATOM 676 N N . ALA A 1 88 ? -4.172 -13.165 14.698 1.00 96.06 88 ALA A N 1
ATOM 677 C CA . ALA A 1 88 ? -4.502 -12.617 16.005 1.00 96.06 88 ALA A CA 1
ATOM 678 C C . ALA A 1 88 ? -5.877 -11.940 15.976 1.00 96.06 88 ALA A C 1
ATOM 680 O O . ALA A 1 88 ? -6.218 -11.236 15.029 1.00 96.06 88 ALA A O 1
ATOM 681 N N . GLN A 1 89 ? -6.650 -12.120 17.046 1.00 96.06 89 GLN A N 1
ATOM 682 C CA . GLN A 1 89 ? -7.962 -11.498 17.224 1.00 96.06 89 GLN A CA 1
ATOM 683 C C . GLN A 1 89 ? -8.011 -10.814 18.601 1.00 96.06 89 GLN A C 1
ATOM 685 O O . GLN A 1 89 ? -8.507 -11.389 19.570 1.00 96.06 89 GLN A O 1
ATOM 690 N N . PRO A 1 90 ? -7.402 -9.619 18.751 1.00 95.62 90 PRO A N 1
ATOM 691 C CA . PRO A 1 90 ? -7.325 -8.915 20.036 1.00 95.62 90 PRO A 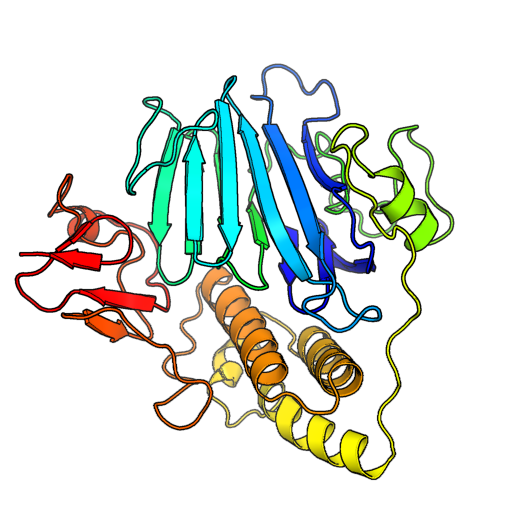CA 1
ATOM 692 C C . PRO A 1 90 ? -8.686 -8.444 20.575 1.00 95.62 90 PRO A C 1
ATOM 694 O O . PRO A 1 90 ? -8.777 -8.099 21.757 1.00 95.62 90 PRO A O 1
ATOM 697 N N . LEU A 1 91 ? -9.709 -8.382 19.718 1.00 96.50 91 LEU A N 1
ATOM 698 C CA . LEU A 1 91 ? -11.114 -8.112 20.029 1.00 96.50 91 LEU A CA 1
ATOM 699 C C . LEU A 1 91 ? -11.987 -8.922 19.062 1.00 96.50 91 LEU A C 1
ATOM 701 O O . LEU A 1 91 ? -11.549 -9.203 17.949 1.00 96.50 91 LEU A O 1
ATOM 705 N N . ASP A 1 92 ? -13.226 -9.239 19.446 1.00 94.88 92 ASP A N 1
ATOM 706 C CA . ASP A 1 92 ? -14.160 -9.995 18.591 1.00 94.88 92 ASP A CA 1
ATOM 707 C C . ASP A 1 92 ? -14.350 -9.343 17.210 1.00 94.88 92 ASP A C 1
ATOM 709 O O . ASP A 1 92 ? -14.545 -10.034 16.213 1.00 94.88 92 ASP A O 1
ATOM 713 N N . ASP A 1 93 ? -14.243 -8.018 17.142 1.00 96.12 93 ASP A N 1
ATOM 714 C CA . ASP A 1 93 ? -14.465 -7.202 15.958 1.00 96.12 93 ASP A CA 1
ATOM 715 C C . ASP A 1 93 ? -13.188 -6.672 15.284 1.00 96.12 93 ASP A C 1
ATOM 717 O O . ASP A 1 93 ? -13.286 -5.792 14.426 1.00 96.12 93 ASP A O 1
ATOM 721 N N . LEU A 1 94 ? -12.016 -7.208 15.645 1.00 98.06 94 LEU A N 1
ATOM 722 C CA . LEU A 1 94 ? -10.713 -6.833 15.094 1.00 98.06 94 LEU A CA 1
ATOM 723 C C . LEU A 1 94 ? -9.859 -8.078 14.841 1.00 98.06 94 LEU A C 1
ATOM 725 O O . LEU A 1 94 ? -9.433 -8.747 15.781 1.00 98.06 94 LEU A O 1
ATOM 729 N N . THR A 1 95 ? -9.566 -8.354 13.572 1.00 97.06 95 THR A N 1
ATOM 730 C CA . THR A 1 95 ? -8.733 -9.484 13.140 1.00 97.06 95 THR A CA 1
ATOM 731 C C . THR A 1 95 ? -7.477 -8.979 12.445 1.00 97.06 95 THR A C 1
ATOM 733 O O . THR A 1 95 ? -7.542 -8.066 11.629 1.00 97.06 95 THR A O 1
ATOM 736 N N . ILE A 1 96 ? -6.335 -9.592 12.749 1.00 97.88 96 ILE A N 1
ATOM 737 C CA . ILE A 1 96 ? -5.066 -9.377 12.059 1.00 97.88 96 ILE A CA 1
ATOM 738 C C . ILE A 1 96 ? -4.577 -10.735 11.564 1.00 97.88 96 ILE A C 1
ATOM 740 O O . ILE A 1 96 ? -4.439 -11.671 12.351 1.00 97.88 96 ILE A O 1
ATOM 744 N N . LYS A 1 97 ? -4.336 -10.878 10.263 1.00 95.81 97 LYS A N 1
ATOM 745 C CA . LYS A 1 97 ? -3.960 -12.157 9.641 1.00 95.81 97 LYS A CA 1
ATOM 746 C C . LYS A 1 97 ? -3.062 -11.944 8.431 1.00 95.81 97 LYS A C 1
ATOM 748 O O . LYS A 1 97 ? -2.982 -10.840 7.905 1.00 95.81 97 LYS A O 1
ATOM 753 N N . PHE A 1 98 ? -2.429 -13.014 7.971 1.00 94.81 98 PHE A N 1
ATOM 754 C CA . PHE A 1 98 ? -1.858 -13.041 6.631 1.00 94.81 98 PHE A CA 1
ATOM 755 C C . PHE A 1 98 ? -2.951 -13.336 5.599 1.00 94.81 98 PHE A C 1
ATOM 757 O O . PHE A 1 98 ? -3.822 -14.176 5.838 1.00 94.81 98 PHE A O 1
ATOM 764 N N . GLY A 1 99 ? -2.887 -12.652 4.461 1.00 91.88 99 GLY A N 1
ATOM 765 C CA . GLY A 1 99 ? -3.711 -12.907 3.282 1.00 91.88 99 GLY A CA 1
ATOM 766 C C . GLY A 1 99 ? -2.888 -12.646 2.024 1.00 91.88 99 GLY A C 1
ATOM 767 O O . GLY A 1 99 ? -2.517 -11.505 1.756 1.00 91.88 99 GLY A O 1
ATOM 768 N N . GLY A 1 100 ? -2.563 -13.702 1.275 1.00 91.19 100 GLY A N 1
ATOM 769 C CA . GLY A 1 100 ? -1.635 -13.612 0.146 1.00 91.19 100 GLY A CA 1
ATOM 770 C C . GLY A 1 100 ? -0.272 -13.075 0.586 1.00 91.19 100 GLY A C 1
ATOM 771 O O . GLY A 1 100 ? 0.345 -13.589 1.519 1.00 91.19 100 GLY A O 1
ATOM 772 N N . GLN A 1 101 ? 0.190 -12.007 -0.060 1.00 92.75 101 GLN A N 1
ATOM 773 C CA . GLN A 1 101 ? 1.438 -11.325 0.292 1.00 92.75 101 GLN A CA 1
ATOM 774 C C . GLN A 1 101 ? 1.309 -10.339 1.462 1.00 92.75 101 GLN A C 1
ATOM 776 O O . GLN A 1 101 ? 2.327 -9.835 1.929 1.00 92.75 101 GLN A O 1
ATOM 781 N N . TYR A 1 102 ? 0.109 -10.096 1.984 1.00 95.75 102 TYR A N 1
ATOM 782 C CA . TYR A 1 102 ? -0.162 -8.983 2.888 1.00 95.75 102 TYR A CA 1
ATOM 783 C C . TYR A 1 102 ? -0.362 -9.423 4.338 1.00 95.75 102 TYR A C 1
ATOM 785 O O . TYR A 1 102 ? -0.920 -10.486 4.621 1.00 95.75 102 TYR A O 1
ATOM 793 N N . VAL A 1 103 ? 0.033 -8.554 5.269 1.00 97.69 103 VAL A N 1
ATOM 794 C CA . VAL A 1 103 ? -0.606 -8.486 6.586 1.00 97.69 103 VAL A CA 1
ATOM 795 C C . VAL A 1 103 ? -1.881 -7.674 6.428 1.00 97.69 103 VAL A C 1
ATOM 797 O O . VAL A 1 103 ? -1.847 -6.552 5.925 1.00 97.69 103 VAL A O 1
ATOM 800 N N . VAL A 1 104 ? -2.998 -8.244 6.863 1.00 97.62 104 VAL A N 1
ATOM 801 C CA . VAL A 1 104 ? -4.337 -7.682 6.712 1.00 97.62 104 VAL A CA 1
ATOM 802 C C . VAL A 1 104 ? -4.935 -7.436 8.093 1.00 97.62 104 VAL A C 1
ATOM 804 O O . VAL A 1 104 ? -5.074 -8.369 8.886 1.00 97.62 104 VAL A O 1
ATOM 807 N N . ILE A 1 105 ? -5.308 -6.187 8.364 1.00 98.62 105 ILE A N 1
ATOM 808 C CA . ILE A 1 105 ? -6.099 -5.774 9.527 1.00 98.62 105 ILE A CA 1
ATOM 809 C C . ILE A 1 105 ? -7.536 -5.562 9.053 1.00 98.62 105 ILE A C 1
ATOM 811 O O . ILE A 1 105 ? -7.762 -4.742 8.167 1.00 98.62 105 ILE A O 1
ATOM 815 N N . GLU A 1 106 ? -8.497 -6.267 9.645 1.00 97.50 106 GLU A N 1
ATOM 816 C CA . GLU A 1 106 ? -9.922 -6.184 9.301 1.00 97.50 106 GLU A CA 1
ATOM 817 C C . GLU A 1 106 ? -10.764 -5.881 10.538 1.00 97.50 106 GLU A C 1
ATOM 819 O O . GLU A 1 106 ? -10.580 -6.485 11.600 1.00 97.50 106 GLU A O 1
ATOM 824 N N . THR A 1 107 ? -11.730 -4.977 10.381 1.00 98.06 107 THR A N 1
ATOM 825 C CA . THR A 1 107 ? -12.748 -4.689 11.394 1.00 98.06 107 THR A CA 1
ATOM 826 C C . THR A 1 107 ? -14.144 -5.046 10.899 1.00 98.06 107 THR A C 1
ATOM 828 O O . THR A 1 107 ? -14.424 -5.037 9.700 1.00 98.06 107 THR A O 1
ATOM 831 N N . THR A 1 108 ? -15.071 -5.312 11.822 1.00 96.19 108 THR A N 1
ATOM 832 C CA . THR A 1 108 ? -16.469 -5.614 11.442 1.00 96.19 108 THR A CA 1
ATOM 833 C C . THR A 1 108 ? -17.226 -4.410 10.884 1.00 96.19 108 THR A C 1
ATOM 835 O O . THR A 1 108 ? -18.195 -4.596 10.151 1.00 96.19 108 THR A O 1
ATOM 838 N N . PHE A 1 109 ? -16.782 -3.182 11.182 1.00 95.62 109 PHE A N 1
ATOM 839 C CA . PHE A 1 109 ? -17.340 -1.984 10.554 1.00 95.62 109 PHE A CA 1
ATOM 840 C C . PHE A 1 109 ? -16.833 -1.770 9.126 1.00 95.62 109 PHE A C 1
ATOM 842 O O . PHE A 1 109 ? -17.305 -0.846 8.481 1.00 95.62 109 PHE A O 1
ATOM 849 N N . GLY A 1 110 ? -15.917 -2.604 8.623 1.00 96.56 110 GLY A N 1
ATOM 850 C CA . GLY A 1 110 ? -15.495 -2.612 7.222 1.00 96.56 110 GLY A CA 1
ATOM 851 C C . GLY A 1 110 ? -14.179 -1.893 6.923 1.00 96.56 110 GLY A C 1
ATOM 852 O O . GLY A 1 110 ? -13.834 -1.781 5.750 1.00 96.56 110 GLY A O 1
ATOM 853 N N . LEU A 1 111 ? -13.432 -1.422 7.931 1.00 98.25 111 LEU A N 1
ATOM 854 C CA . LEU A 1 111 ? -12.054 -0.974 7.702 1.00 98.25 111 LEU A CA 1
ATOM 855 C C . LEU A 1 111 ? -11.185 -2.186 7.382 1.00 98.25 111 LEU A C 1
ATOM 857 O O . LEU A 1 111 ? -11.150 -3.155 8.145 1.00 98.25 111 LEU A O 1
ATOM 861 N N . LYS A 1 112 ? -10.441 -2.085 6.283 1.00 98.25 112 LYS A N 1
ATOM 862 C CA . LYS A 1 112 ? -9.402 -3.036 5.910 1.00 98.25 112 LYS A CA 1
ATOM 863 C C . LYS A 1 112 ? -8.119 -2.282 5.578 1.00 98.25 112 LYS A C 1
ATOM 865 O O . LYS A 1 112 ? -8.122 -1.421 4.701 1.00 98.25 112 LYS A O 1
ATOM 870 N N . VAL A 1 113 ? -7.035 -2.610 6.277 1.00 98.75 113 VAL A N 1
ATOM 871 C CA . VAL A 1 113 ? -5.689 -2.076 6.014 1.00 98.75 113 VAL A CA 1
ATOM 872 C C . VAL A 1 113 ? -4.771 -3.231 5.644 1.00 98.75 113 VAL A C 1
ATOM 874 O O . VAL A 1 113 ? -4.726 -4.228 6.365 1.00 98.75 113 VAL A O 1
ATOM 877 N N . GLN A 1 114 ? -4.061 -3.108 4.524 1.00 97.69 114 GLN A N 1
ATOM 878 C CA . GLN A 1 114 ? -3.147 -4.132 4.014 1.00 97.69 114 GLN A CA 1
ATOM 879 C C . GLN A 1 114 ? -1.749 -3.542 3.853 1.00 97.69 114 GLN A C 1
ATOM 881 O O . GLN A 1 114 ? -1.617 -2.440 3.328 1.00 97.69 114 GLN A O 1
ATOM 886 N N . TYR A 1 115 ? -0.717 -4.265 4.287 1.00 98.25 115 TYR A N 1
ATOM 887 C CA . TYR A 1 115 ? 0.682 -3.917 4.020 1.00 98.25 115 TYR A CA 1
ATOM 888 C C . TYR A 1 115 ? 1.474 -5.168 3.637 1.00 98.25 115 TYR A C 1
ATOM 890 O O . TYR A 1 115 ? 1.391 -6.195 4.315 1.00 98.25 115 TYR A O 1
ATOM 898 N N . ASP A 1 116 ? 2.227 -5.092 2.543 1.00 95.88 116 ASP A N 1
ATOM 899 C CA . ASP A 1 116 ? 3.074 -6.182 2.039 1.00 95.88 116 ASP A CA 1
ATOM 900 C C . ASP A 1 116 ? 4.382 -6.350 2.837 1.00 95.88 116 ASP A C 1
ATOM 902 O O . ASP A 1 116 ? 5.155 -7.273 2.578 1.00 95.88 116 ASP A O 1
ATOM 906 N N . GLY A 1 117 ? 4.651 -5.470 3.809 1.00 95.31 117 GLY A N 1
ATOM 907 C CA . GLY A 1 117 ? 5.918 -5.442 4.545 1.00 95.31 117 GLY A CA 1
ATOM 908 C C . GLY A 1 117 ? 7.084 -4.888 3.722 1.00 95.31 117 GLY A C 1
ATOM 909 O O . GLY A 1 117 ? 8.231 -4.994 4.153 1.00 95.31 117 GLY A O 1
ATOM 910 N N . SER A 1 118 ? 6.808 -4.335 2.539 1.00 93.50 118 SER A N 1
ATOM 911 C CA . SER A 1 118 ? 7.797 -3.786 1.626 1.00 93.50 118 SER A CA 1
ATOM 912 C C . SER A 1 118 ? 7.337 -2.445 1.076 1.00 93.50 118 SER A C 1
ATOM 914 O O . SER A 1 118 ? 7.739 -1.431 1.616 1.00 93.50 118 SER A O 1
ATOM 916 N N . HIS A 1 119 ? 6.560 -2.363 0.007 1.00 91.62 119 HIS A N 1
ATOM 917 C CA . HIS A 1 119 ? 6.366 -1.091 -0.685 1.00 91.62 119 HIS A CA 1
ATOM 918 C C . HIS A 1 119 ? 4.911 -0.664 -0.792 1.00 91.62 119 HIS A C 1
ATOM 920 O O . HIS A 1 119 ? 4.683 0.484 -1.161 1.00 91.62 119 HIS A O 1
ATOM 926 N N . ARG A 1 120 ? 3.940 -1.547 -0.531 1.00 96.31 120 ARG A N 1
ATOM 927 C CA . ARG A 1 120 ? 2.532 -1.314 -0.867 1.00 96.31 120 ARG A CA 1
ATOM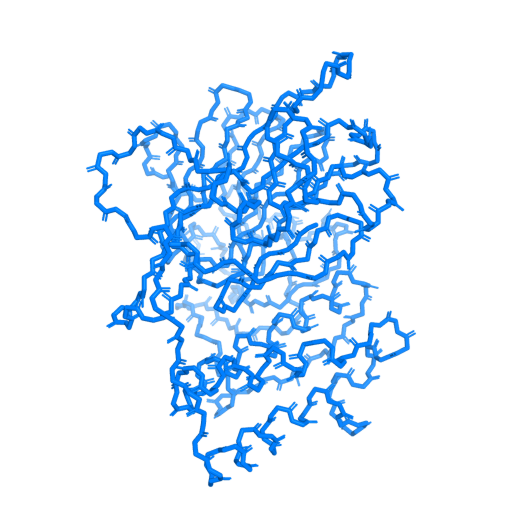 928 C C . ARG A 1 120 ? 1.625 -1.359 0.351 1.00 96.31 120 ARG A C 1
ATOM 930 O O . ARG A 1 120 ? 1.506 -2.387 1.014 1.00 96.31 120 ARG A O 1
ATOM 937 N N . VAL A 1 121 ? 0.940 -0.245 0.592 1.00 98.31 121 VAL A N 1
ATOM 938 C CA . VAL A 1 121 ? -0.103 -0.095 1.609 1.00 98.31 121 VAL A CA 1
ATOM 939 C C . VAL A 1 121 ? -1.437 0.158 0.930 1.00 98.31 121 VAL A C 1
ATOM 941 O O . VAL A 1 121 ? -1.532 0.983 0.023 1.00 98.31 121 VAL A O 1
ATOM 944 N N . GLU A 1 122 ? -2.488 -0.485 1.417 1.00 97.88 122 GLU A N 1
ATOM 945 C CA . GLU A 1 122 ? -3.855 -0.218 0.990 1.00 97.88 122 GLU A CA 1
ATOM 946 C C . GLU A 1 122 ? -4.750 0.079 2.183 1.00 97.88 122 GLU A C 1
ATOM 948 O O . GLU A 1 122 ? -4.687 -0.592 3.216 1.00 97.88 122 GLU A O 1
ATOM 953 N N . VAL A 1 123 ? -5.642 1.048 2.001 1.00 98.62 123 VAL A N 1
ATOM 954 C CA . VAL A 1 123 ? -6.708 1.362 2.947 1.00 98.62 123 VAL A CA 1
ATOM 955 C C . VAL A 1 123 ? -8.036 1.295 2.205 1.00 98.62 123 VAL A C 1
ATOM 957 O O . VAL A 1 123 ? -8.265 2.031 1.238 1.00 98.62 123 VAL A O 1
ATOM 960 N N . THR A 1 124 ? -8.913 0.413 2.677 1.00 97.81 124 THR A N 1
ATOM 961 C CA . THR A 1 124 ? -10.302 0.272 2.234 1.00 97.81 124 THR A CA 1
ATOM 962 C C . THR A 1 124 ? -11.227 0.632 3.389 1.00 97.81 124 THR A C 1
ATOM 964 O O . THR A 1 124 ? -11.058 0.149 4.510 1.00 97.81 124 THR A O 1
ATOM 967 N N . VAL A 1 125 ? -12.205 1.491 3.113 1.00 97.25 125 VAL A N 1
ATOM 968 C CA . VAL A 1 125 ? -13.167 2.012 4.090 1.00 97.25 125 VAL A CA 1
ATOM 969 C C . VAL A 1 125 ? -14.551 1.999 3.432 1.00 97.25 125 VAL A C 1
ATOM 971 O O . VAL A 1 125 ? -14.645 2.321 2.246 1.00 97.25 125 VAL A O 1
ATOM 974 N N . PRO A 1 126 ? -15.634 1.622 4.134 1.00 96.25 126 PRO A N 1
ATOM 975 C CA . PRO A 1 126 ? -16.960 1.598 3.525 1.00 96.25 126 PRO A CA 1
ATOM 976 C C . PRO A 1 126 ? -17.468 3.007 3.206 1.00 96.25 126 PRO A C 1
ATOM 978 O O . PRO A 1 126 ? -17.121 3.980 3.874 1.00 96.25 126 PRO A O 1
ATOM 981 N N . GLU A 1 127 ? -18.374 3.091 2.231 1.00 94.88 127 GLU A N 1
ATOM 982 C CA . GLU A 1 127 ? -19.048 4.323 1.780 1.00 94.88 127 GLU A CA 1
ATOM 983 C C . GLU A 1 127 ? -19.721 5.111 2.918 1.00 94.88 127 GLU A C 1
ATOM 985 O O . GLU A 1 127 ? -19.888 6.319 2.827 1.00 94.88 127 GLU A O 1
ATOM 990 N N . THR A 1 128 ? -20.035 4.480 4.054 1.00 94.19 128 THR A N 1
ATOM 991 C CA . THR A 1 128 ? -20.552 5.194 5.232 1.00 94.19 128 THR A CA 1
ATOM 992 C C . THR A 1 128 ? -19.591 6.247 5.791 1.00 94.19 128 THR A C 1
ATOM 994 O O . THR A 1 128 ? -20.042 7.102 6.544 1.00 94.19 128 THR A O 1
ATOM 997 N N . TYR A 1 129 ? -18.296 6.183 5.457 1.00 95.56 129 TYR A N 1
ATOM 998 C CA . TYR A 1 129 ? -17.287 7.195 5.799 1.00 95.56 129 TYR A CA 1
ATOM 999 C C . TYR A 1 129 ? -17.114 8.279 4.725 1.00 95.56 129 TYR A C 1
ATOM 1001 O O . TYR A 1 129 ? -16.194 9.090 4.842 1.00 95.56 129 TYR A O 1
ATOM 1009 N N . GLN A 1 130 ? -17.957 8.317 3.690 1.00 94.12 130 GLN A N 1
ATOM 1010 C CA . GLN A 1 130 ? -17.932 9.405 2.714 1.00 94.12 130 GLN A CA 1
ATOM 1011 C C . GLN A 1 130 ? -18.024 10.761 3.435 1.00 94.12 130 GLN A C 1
ATOM 1013 O O . GLN A 1 130 ? -18.751 10.901 4.424 1.00 94.12 130 GLN A O 1
ATOM 1018 N N . ASP A 1 131 ? -17.232 11.736 2.985 1.00 93.00 131 ASP A N 1
ATOM 1019 C CA . ASP A 1 131 ? -17.063 13.068 3.584 1.00 93.00 131 ASP A CA 1
ATOM 1020 C C . ASP A 1 131 ? -16.482 13.101 5.014 1.00 93.00 131 ASP A C 1
ATOM 1022 O O . ASP A 1 131 ? -16.378 14.185 5.609 1.00 93.00 131 ASP A O 1
ATOM 1026 N N . ALA A 1 132 ? -16.124 11.953 5.599 1.00 94.94 132 ALA A N 1
ATOM 1027 C CA . ALA A 1 132 ? -15.676 11.844 6.989 1.00 94.94 132 ALA A CA 1
ATOM 1028 C C . ALA A 1 132 ? -14.156 11.715 7.155 1.00 94.94 132 ALA A C 1
ATOM 1030 O O . ALA A 1 132 ? -13.652 11.851 8.280 1.00 94.94 132 ALA A O 1
ATOM 1031 N N . LEU A 1 133 ? -13.442 11.436 6.065 1.00 96.62 133 LEU A N 1
ATOM 1032 C CA . LEU A 1 133 ? -12.021 11.114 6.087 1.00 96.62 133 LEU A CA 1
ATOM 1033 C C . LEU A 1 133 ? -11.145 12.347 5.852 1.00 96.62 133 LEU A C 1
ATOM 1035 O O . LEU A 1 133 ? -11.596 13.391 5.380 1.00 96.62 133 LEU A O 1
ATOM 1039 N N . CYS A 1 134 ? -9.880 12.227 6.234 1.00 97.06 134 CYS A N 1
ATOM 1040 C CA . CYS A 1 134 ? -8.810 13.133 5.835 1.00 97.06 134 CYS A CA 1
ATOM 1041 C C . CYS A 1 134 ? -7.453 12.413 5.878 1.00 97.06 134 CYS A C 1
ATOM 1043 O O . CYS A 1 134 ? -7.370 11.275 6.348 1.00 97.06 134 CYS A O 1
ATOM 1045 N N . GLY A 1 135 ? -6.392 13.080 5.421 1.00 97.88 135 GLY A N 1
ATOM 1046 C CA . GLY A 1 135 ? -5.034 12.540 5.323 1.00 97.88 135 GLY A CA 1
ATOM 1047 C C . GLY A 1 135 ? -4.514 12.586 3.888 1.00 97.88 135 GLY A C 1
ATOM 1048 O O . GLY A 1 135 ? -5.165 13.141 3.004 1.00 97.88 135 GLY A O 1
ATOM 1049 N N . LEU A 1 136 ? -3.363 11.957 3.636 1.00 98.19 136 LEU A N 1
ATOM 1050 C CA . LEU A 1 136 ? -2.780 11.859 2.287 1.00 98.19 136 LEU A CA 1
ATOM 1051 C C . LEU A 1 136 ? -3.665 11.102 1.282 1.00 98.19 136 LEU A C 1
ATOM 1053 O O . LEU A 1 136 ? -3.513 11.271 0.074 1.00 98.19 136 LEU A O 1
ATOM 1057 N N . CYS A 1 137 ? -4.603 10.292 1.775 1.00 98.31 137 CYS A N 1
ATOM 1058 C CA . CYS A 1 137 ? -5.623 9.611 0.983 1.00 98.31 137 CYS A CA 1
ATOM 1059 C C . CYS A 1 137 ? -6.814 10.490 0.565 1.00 98.31 137 CYS A C 1
ATOM 1061 O O . CYS A 1 137 ? -7.768 9.941 0.010 1.00 98.31 137 CYS A O 1
ATOM 1063 N N . GLY A 1 138 ? -6.788 11.798 0.833 1.00 97.56 138 GLY A N 1
ATOM 1064 C CA . GLY A 1 138 ? -7.879 12.707 0.488 1.00 97.56 138 GLY A CA 1
ATOM 1065 C C . GLY A 1 138 ? -9.047 12.649 1.471 1.00 97.56 138 GLY A C 1
ATOM 1066 O O . GLY A 1 138 ? -8.925 12.127 2.587 1.00 97.56 138 GLY A O 1
ATOM 1067 N N . ASN A 1 139 ? -10.179 13.231 1.075 1.00 96.19 139 ASN A N 1
ATOM 1068 C CA . ASN A 1 139 ? -11.327 13.433 1.966 1.00 96.19 139 ASN A CA 1
ATOM 1069 C C . ASN A 1 139 ? -12.503 12.460 1.715 1.00 96.19 139 ASN A C 1
ATOM 1071 O O . ASN A 1 139 ? -13.424 12.400 2.538 1.00 96.19 139 ASN A O 1
ATOM 1075 N N . TYR A 1 140 ? -12.423 11.666 0.639 1.00 96.94 140 TYR A N 1
ATOM 1076 C CA . TYR A 1 140 ? -13.402 10.655 0.240 1.00 96.94 140 TYR A CA 1
ATOM 1077 C C . TYR A 1 140 ? -14.805 11.238 0.025 1.00 96.94 140 TYR A C 1
ATOM 1079 O O . TYR A 1 140 ? -15.765 10.830 0.681 1.00 96.94 140 TYR A O 1
ATOM 1087 N N . ASN A 1 141 ? -14.932 12.222 -0.864 1.00 96.44 141 ASN A N 1
ATOM 1088 C CA . ASN A 1 141 ? -16.206 12.861 -1.212 1.00 96.44 141 ASN A CA 1
ATOM 1089 C C . ASN A 1 141 ? -16.612 12.645 -2.685 1.00 96.44 141 ASN A C 1
ATOM 1091 O O . ASN A 1 141 ? -17.715 13.031 -3.083 1.00 96.44 141 ASN A O 1
ATOM 1095 N N . GLY A 1 142 ? -15.763 11.996 -3.484 1.00 97.25 142 GLY A N 1
ATOM 1096 C CA . GLY A 1 142 ? -15.945 11.777 -4.918 1.00 97.25 142 GLY A CA 1
ATOM 1097 C C . GLY A 1 142 ? -15.465 12.931 -5.808 1.00 97.25 142 GLY A C 1
ATOM 1098 O O . GLY A 1 142 ? -15.845 12.971 -6.980 1.00 97.25 142 GLY A O 1
ATOM 1099 N N . ASN A 1 143 ? -14.678 13.875 -5.281 1.00 97.62 143 ASN A N 1
ATOM 1100 C CA . ASN A 1 143 ? -14.148 15.038 -5.993 1.00 97.62 143 ASN A CA 1
ATOM 1101 C C . ASN A 1 143 ? -12.611 15.061 -5.961 1.00 97.62 143 ASN A C 1
ATOM 1103 O O . ASN A 1 143 ? -11.994 15.582 -5.039 1.00 97.62 143 ASN A O 1
ATOM 1107 N N . ASP A 1 144 ? -11.982 14.606 -7.043 1.00 96.44 144 ASP A N 1
ATOM 1108 C CA . ASP A 1 144 ? -10.520 14.592 -7.182 1.00 96.44 144 ASP A CA 1
ATOM 1109 C C . ASP A 1 144 ? -9.857 15.988 -7.138 1.00 96.44 144 ASP A C 1
ATOM 1111 O O . ASP A 1 144 ? -8.652 16.103 -6.905 1.00 96.44 144 ASP A O 1
ATOM 1115 N N . ALA A 1 145 ? -10.622 17.068 -7.328 1.00 97.00 145 ALA A N 1
ATOM 1116 C CA . ALA A 1 145 ? -10.101 18.431 -7.378 1.00 97.00 145 ALA A CA 1
ATOM 1117 C C . ALA A 1 145 ? -9.825 19.060 -5.999 1.00 97.00 145 ALA A C 1
ATOM 1119 O O . ALA A 1 145 ? -9.195 20.121 -5.945 1.00 97.00 145 ALA A O 1
ATOM 1120 N N . ASP A 1 146 ? -10.304 18.466 -4.900 1.00 96.62 146 ASP A N 1
ATOM 1121 C CA . ASP A 1 146 ? -10.144 19.002 -3.538 1.00 96.62 146 ASP A CA 1
ATOM 1122 C C . ASP A 1 146 ? -9.408 18.065 -2.569 1.00 96.62 146 ASP A C 1
ATOM 1124 O O . ASP A 1 146 ? -9.442 18.247 -1.352 1.00 96.62 146 ASP A O 1
ATOM 1128 N N . GLU A 1 147 ? -8.644 17.121 -3.108 1.00 97.69 147 GLU A N 1
ATOM 1129 C CA . GLU A 1 147 ? -7.962 16.106 -2.304 1.00 97.69 147 GLU A CA 1
ATOM 1130 C C . GLU A 1 147 ? -6.791 16.651 -1.480 1.00 97.69 147 GLU A C 1
ATOM 1132 O O . GLU A 1 147 ? -6.404 16.058 -0.475 1.00 97.69 147 GLU A O 1
ATOM 1137 N N . PHE A 1 148 ? -6.254 17.820 -1.842 1.00 98.19 148 PHE A N 1
ATOM 1138 C CA . PHE A 1 148 ? -5.142 18.462 -1.132 1.00 98.19 148 PHE A CA 1
ATOM 1139 C C . PHE A 1 148 ? -5.591 19.369 0.022 1.00 98.19 148 PHE A C 1
ATOM 1141 O O . PHE A 1 148 ? -4.977 20.407 0.290 1.00 98.19 148 PHE A O 1
ATOM 1148 N N . ILE A 1 149 ? -6.679 19.004 0.702 1.00 97.31 149 ILE A N 1
ATOM 1149 C CA . ILE A 1 149 ? -7.130 19.702 1.908 1.00 97.31 149 ILE A CA 1
ATOM 1150 C C . ILE A 1 149 ? -6.195 19.377 3.078 1.00 97.31 149 ILE A C 1
ATOM 1152 O O . ILE A 1 149 ? -5.956 18.219 3.416 1.00 97.31 149 ILE A O 1
ATOM 1156 N N . THR A 1 150 ? -5.672 20.415 3.717 1.00 97.06 150 THR A N 1
ATOM 1157 C CA . THR A 1 150 ? -4.805 20.347 4.899 1.00 97.06 150 THR A CA 1
ATOM 1158 C C . THR A 1 150 ? -5.629 20.186 6.189 1.00 97.06 150 THR A C 1
ATOM 1160 O O . THR A 1 150 ? -6.843 20.423 6.187 1.00 97.06 150 THR A O 1
ATOM 1163 N N . PRO A 1 151 ? -5.007 19.855 7.341 1.00 95.31 151 PRO A N 1
ATOM 1164 C CA . PRO A 1 151 ? -5.725 19.714 8.613 1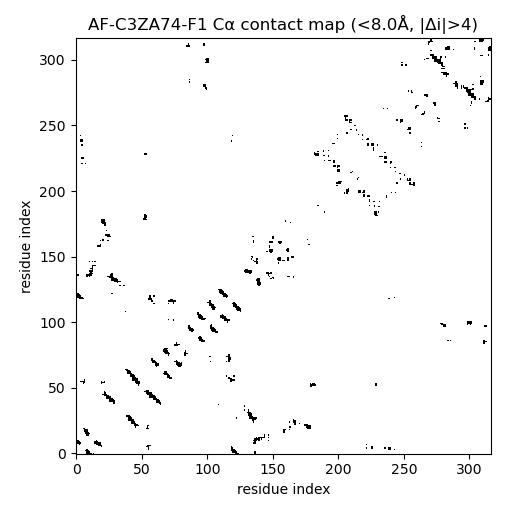.00 95.31 151 PRO A CA 1
ATOM 1165 C C . PRO A 1 151 ? -6.486 20.969 9.072 1.00 95.31 151 PRO A C 1
ATOM 1167 O O . PRO A 1 151 ? -7.458 20.862 9.817 1.00 95.31 151 PRO A O 1
ATOM 1170 N N . ASP A 1 152 ? -6.058 22.162 8.645 1.00 94.44 152 ASP A N 1
ATOM 1171 C CA . ASP A 1 152 ? -6.742 23.429 8.947 1.00 94.44 152 ASP A CA 1
ATOM 1172 C C . ASP A 1 152 ? -7.939 23.724 8.019 1.00 94.44 152 ASP A C 1
ATOM 1174 O O . ASP A 1 152 ? -8.625 24.734 8.191 1.00 94.44 152 ASP A O 1
ATOM 1178 N N . GLY A 1 153 ? -8.218 22.830 7.064 1.00 94.31 153 GLY A N 1
ATOM 1179 C CA . GLY A 1 153 ? -9.332 22.914 6.125 1.00 94.31 153 GLY A CA 1
ATOM 1180 C C . GLY A 1 153 ? -9.059 23.760 4.881 1.00 94.31 153 GLY A C 1
ATOM 1181 O O . GLY A 1 153 ? -9.979 23.965 4.088 1.00 94.31 153 GLY A O 1
ATOM 1182 N N . SER A 1 154 ? -7.839 24.272 4.701 1.00 96.88 154 SER A N 1
ATOM 1183 C CA . SER A 1 154 ? -7.452 24.988 3.484 1.00 96.88 154 SER A CA 1
ATOM 1184 C C . SER A 1 154 ? -7.006 24.030 2.374 1.00 96.88 154 SER A C 1
ATOM 1186 O O . SER A 1 154 ? -6.611 22.899 2.632 1.00 96.88 154 SER A O 1
ATOM 1188 N N . LEU A 1 155 ? -7.102 24.462 1.115 1.00 97.69 155 LEU A N 1
ATOM 1189 C CA . LEU A 1 155 ? -6.553 23.711 -0.015 1.00 97.69 155 LEU A CA 1
ATOM 1190 C C . LEU A 1 155 ? -5.083 24.107 -0.194 1.00 97.69 155 LEU A C 1
ATOM 1192 O O . LEU A 1 155 ? -4.784 25.293 -0.371 1.00 97.69 155 LEU A O 1
ATOM 1196 N N . ALA A 1 156 ? -4.173 23.137 -0.137 1.00 98.00 156 ALA A N 1
ATOM 1197 C CA . ALA A 1 156 ? -2.751 23.377 -0.347 1.00 98.00 156 ALA A CA 1
ATOM 1198 C C . ALA A 1 156 ? -2.460 23.826 -1.789 1.00 98.00 156 ALA A C 1
ATOM 1200 O O . ALA A 1 156 ? -3.154 23.449 -2.733 1.00 98.00 156 ALA A O 1
ATOM 1201 N N . ALA A 1 157 ? -1.409 24.628 -1.968 1.00 96.75 157 ALA A N 1
ATOM 1202 C CA . ALA A 1 157 ? -1.003 25.118 -3.284 1.00 96.75 157 ALA A CA 1
ATOM 1203 C C . ALA A 1 157 ? -0.300 24.046 -4.133 1.00 96.75 157 ALA A C 1
ATOM 1205 O O . ALA A 1 157 ? -0.319 24.125 -5.361 1.00 96.75 157 ALA A O 1
ATOM 1206 N N . ASP A 1 158 ? 0.336 23.072 -3.481 1.00 96.19 158 ASP A N 1
ATOM 1207 C CA . ASP A 1 158 ? 1.061 21.976 -4.112 1.00 96.19 158 ASP A CA 1
ATOM 1208 C C . ASP A 1 158 ? 1.140 20.743 -3.192 1.00 96.19 158 ASP A C 1
ATOM 1210 O O . ASP A 1 158 ? 0.813 20.801 -2.001 1.00 96.19 158 ASP A O 1
ATOM 1214 N N . VAL A 1 159 ? 1.587 19.621 -3.766 1.00 95.81 159 VAL A N 1
ATOM 1215 C CA . VAL A 1 159 ? 1.699 18.326 -3.076 1.00 95.81 159 VAL A CA 1
ATOM 1216 C C . VAL A 1 159 ? 2.692 18.355 -1.910 1.00 95.81 159 VAL A C 1
ATOM 1218 O O . VAL A 1 159 ? 2.500 17.647 -0.926 1.00 95.81 159 VAL A O 1
ATOM 1221 N N . MET A 1 160 ? 3.723 19.205 -1.961 1.00 94.88 160 MET A N 1
ATOM 1222 C CA . MET A 1 160 ? 4.708 19.299 -0.882 1.00 94.88 160 MET A CA 1
ATOM 1223 C C . MET A 1 160 ? 4.116 20.021 0.324 1.00 94.88 160 MET A C 1
ATOM 1225 O O . MET A 1 160 ? 4.311 19.587 1.458 1.00 94.88 160 MET A O 1
ATOM 1229 N N . GLN A 1 161 ? 3.374 21.109 0.107 1.00 96.44 161 GLN A N 1
ATOM 1230 C CA . GLN A 1 161 ? 2.627 21.778 1.168 1.00 96.44 161 GLN A CA 1
ATOM 1231 C C . GLN A 1 161 ? 1.565 20.841 1.754 1.00 96.44 161 GLN A C 1
ATOM 1233 O O . GLN A 1 161 ? 1.444 20.763 2.977 1.00 96.44 161 GLN A O 1
ATOM 1238 N N . PHE A 1 162 ? 0.827 20.125 0.901 1.00 97.88 162 PHE A N 1
ATOM 1239 C CA . PHE A 1 162 ? -0.166 19.142 1.329 1.00 97.88 162 PHE A CA 1
ATOM 1240 C C . PHE A 1 162 ? 0.463 18.054 2.202 1.00 97.88 162 PHE A C 1
ATOM 1242 O O . PHE A 1 162 ? 0.067 17.894 3.356 1.00 97.88 162 PHE A O 1
ATOM 1249 N N . GLY A 1 163 ? 1.489 17.366 1.701 1.00 96.06 163 GLY A N 1
ATOM 1250 C CA . GLY A 1 163 ? 2.116 16.253 2.402 1.00 96.06 163 GLY A CA 1
ATOM 1251 C C . GLY A 1 163 ? 2.754 16.655 3.729 1.00 96.06 163 GLY A C 1
ATOM 1252 O O . GLY A 1 163 ? 2.523 16.019 4.757 1.00 96.06 163 GLY A O 1
ATOM 1253 N N . ASN A 1 164 ? 3.461 17.790 3.745 1.00 95.38 164 ASN A N 1
ATOM 1254 C CA . ASN A 1 164 ? 4.066 18.322 4.966 1.00 95.38 164 ASN A CA 1
ATOM 1255 C C . ASN A 1 164 ? 3.033 18.755 6.017 1.00 95.38 164 ASN A C 1
ATOM 1257 O O . ASN A 1 164 ? 3.353 18.798 7.203 1.00 95.38 164 ASN A O 1
ATOM 1261 N N . SER A 1 165 ? 1.803 19.080 5.611 1.00 96.38 165 SER A N 1
ATOM 1262 C CA . SER A 1 165 ? 0.738 19.423 6.558 1.00 96.38 165 SER A CA 1
ATOM 1263 C C . SER A 1 165 ? 0.220 18.214 7.347 1.00 96.38 165 SER A C 1
ATOM 1265 O O . SER A 1 165 ? -0.348 18.399 8.418 1.00 96.38 165 SER A O 1
ATOM 1267 N N . TRP A 1 166 ? 0.457 16.993 6.853 1.00 96.31 166 TRP A N 1
ATOM 1268 C CA . TRP A 1 166 ? 0.022 15.727 7.457 1.00 96.31 166 TRP A CA 1
ATOM 1269 C C . TRP A 1 166 ? 1.131 14.992 8.221 1.00 96.31 166 TRP A C 1
ATOM 1271 O O . TRP A 1 166 ? 0.984 13.809 8.534 1.00 96.31 166 TRP A O 1
ATOM 1281 N N . LEU A 1 167 ? 2.244 15.664 8.526 1.00 94.38 167 LEU A N 1
ATOM 1282 C CA . LEU A 1 167 ? 3.295 15.110 9.380 1.00 94.38 167 LEU A CA 1
ATOM 1283 C C . LEU A 1 167 ? 2.763 14.874 10.799 1.00 94.38 167 LEU A C 1
ATOM 1285 O O . LEU A 1 167 ? 2.079 15.726 11.368 1.00 94.38 167 LEU A O 1
ATOM 1289 N N . VAL A 1 168 ? 3.104 13.725 11.383 1.00 92.12 168 VAL A N 1
ATOM 1290 C CA . VAL A 1 168 ? 2.726 13.385 12.760 1.00 92.12 168 VAL A CA 1
ATOM 1291 C C . VAL A 1 168 ? 3.851 13.792 13.712 1.00 92.12 168 VAL A C 1
ATOM 1293 O O . VAL A 1 168 ? 4.950 13.235 13.679 1.00 92.12 168 VAL A O 1
ATOM 1296 N N . ASP A 1 169 ? 3.575 14.757 14.591 1.00 75.06 169 ASP A N 1
ATOM 1297 C CA . ASP A 1 169 ? 4.498 15.164 15.655 1.00 75.06 169 ASP A CA 1
ATOM 1298 C C . ASP A 1 169 ? 4.643 14.049 16.708 1.00 75.06 169 ASP A C 1
ATOM 1300 O O . ASP A 1 169 ? 3.647 13.556 17.235 1.00 75.06 169 ASP A O 1
ATOM 1304 N N . GLY A 1 170 ? 5.877 13.702 17.102 1.00 58.34 170 GLY A N 1
ATOM 1305 C CA . GLY A 1 170 ? 6.106 12.948 18.348 1.00 58.34 170 GLY A CA 1
ATOM 1306 C C . GLY A 1 170 ? 7.020 11.725 18.300 1.00 58.34 170 GLY A C 1
ATOM 1307 O O . GLY A 1 170 ? 7.232 11.119 19.347 1.00 58.34 170 GLY A O 1
ATOM 1308 N N . HIS A 1 171 ? 7.627 11.381 17.166 1.00 52.03 171 HIS A N 1
ATOM 1309 C CA . HIS A 1 171 ? 8.433 10.156 17.078 1.00 52.03 171 HIS A CA 1
ATOM 1310 C C . HIS A 1 171 ? 9.928 10.306 17.376 1.00 52.03 171 HIS A C 1
ATOM 1312 O O . HIS A 1 171 ? 10.667 9.369 17.136 1.00 52.03 171 HIS A O 1
ATOM 1318 N N . GLY A 1 172 ? 10.420 11.431 17.912 1.00 50.31 172 GLY A N 1
ATOM 1319 C CA . GLY A 1 172 ? 11.836 11.563 18.322 1.00 50.31 172 GLY A CA 1
ATOM 1320 C C . GLY A 1 172 ? 12.880 11.299 17.218 1.00 50.31 172 GLY A C 1
ATOM 1321 O O . GLY A 1 172 ? 14.080 11.304 17.496 1.00 50.31 172 GLY A O 1
ATOM 1322 N N . GLU A 1 173 ? 12.432 11.082 15.983 1.00 59.22 173 GLU A N 1
ATOM 1323 C CA . GLU A 1 173 ? 13.227 10.715 14.827 1.00 59.22 173 GLU A CA 1
ATOM 1324 C C . GLU A 1 173 ? 13.659 11.974 14.087 1.00 59.22 173 GLU A C 1
ATOM 1326 O O . GLU A 1 173 ? 12.880 12.897 13.837 1.00 59.22 173 GLU A O 1
ATOM 1331 N N . VAL A 1 174 ? 14.939 12.008 13.730 1.00 72.88 174 VAL A N 1
ATOM 1332 C CA . VAL A 1 174 ? 15.449 12.959 12.747 1.00 72.88 174 VAL A CA 1
ATOM 1333 C C . VAL A 1 174 ? 14.972 12.459 11.388 1.00 72.88 174 VAL A C 1
ATOM 1335 O O . VAL A 1 174 ? 15.585 11.568 10.811 1.00 72.88 174 VAL A O 1
ATOM 1338 N N . CYS A 1 175 ? 13.858 13.006 10.914 1.00 86.31 175 CYS A N 1
ATOM 1339 C CA . CYS A 1 175 ? 13.234 12.635 9.650 1.00 86.31 175 CYS A CA 1
ATOM 1340 C C . CYS A 1 175 ? 13.449 13.744 8.599 1.00 86.31 175 CYS A C 1
ATOM 1342 O O . CYS A 1 175 ? 13.693 14.906 8.950 1.00 86.31 175 CYS A O 1
ATOM 1344 N N . VAL A 1 176 ? 13.405 13.407 7.305 1.00 90.44 176 VAL A N 1
ATOM 1345 C CA . VAL A 1 176 ? 13.629 14.366 6.206 1.00 90.44 176 VAL A CA 1
ATOM 1346 C C . VAL A 1 176 ? 12.316 14.601 5.468 1.00 90.44 176 VAL A C 1
ATOM 1348 O O . VAL A 1 176 ? 11.933 13.843 4.585 1.00 90.44 176 VAL A O 1
ATOM 1351 N N . ALA A 1 177 ? 11.627 15.688 5.818 1.00 90.19 177 ALA A N 1
ATOM 1352 C CA . ALA A 1 177 ? 10.315 16.010 5.252 1.00 90.19 177 ALA A CA 1
ATOM 1353 C C . ALA A 1 177 ? 10.351 16.277 3.735 1.00 90.19 177 ALA A C 1
ATOM 1355 O O . ALA A 1 177 ? 9.410 15.959 3.020 1.00 90.19 177 ALA A O 1
ATOM 1356 N N . ASN A 1 178 ? 11.457 16.841 3.238 1.00 91.62 178 ASN A N 1
ATOM 1357 C CA . ASN A 1 178 ? 11.641 17.180 1.828 1.00 91.62 178 ASN A CA 1
ATOM 1358 C C . ASN A 1 178 ? 13.010 16.671 1.352 1.00 91.62 178 ASN A C 1
ATOM 1360 O O . ASN A 1 178 ? 13.972 17.452 1.342 1.00 91.62 178 ASN A O 1
ATOM 1364 N N . PRO A 1 179 ? 13.153 15.375 1.029 1.00 91.88 179 PRO A N 1
ATOM 1365 C CA . PRO A 1 179 ? 14.408 14.878 0.491 1.00 91.88 179 PRO A CA 1
ATOM 1366 C C . PRO A 1 179 ? 14.683 15.472 -0.897 1.00 91.88 179 PRO A C 1
ATOM 1368 O O . PRO A 1 179 ? 13.766 15.936 -1.583 1.00 91.88 179 PRO A O 1
ATOM 1371 N N . PRO A 1 180 ? 15.955 15.502 -1.326 1.00 91.38 180 PRO A N 1
ATOM 1372 C CA . PRO A 1 180 ? 16.284 15.875 -2.693 1.00 91.38 180 PRO A CA 1
ATOM 1373 C C . PRO A 1 180 ? 15.623 14.902 -3.684 1.00 91.38 180 PRO A C 1
ATOM 1375 O O . PRO A 1 180 ? 15.555 13.708 -3.399 1.00 91.38 180 PRO A O 1
ATOM 1378 N N . PRO A 1 181 ? 15.177 15.382 -4.858 1.00 88.38 181 PRO A N 1
ATOM 1379 C CA . PRO A 1 181 ? 14.607 14.503 -5.869 1.00 88.38 181 PRO A CA 1
ATOM 1380 C C . PRO A 1 181 ? 15.657 13.501 -6.377 1.00 88.38 181 PRO A C 1
ATOM 1382 O O . PRO A 1 181 ? 16.849 13.840 -6.420 1.00 88.38 181 PRO A O 1
ATOM 1385 N N . PRO A 1 182 ? 15.232 12.304 -6.814 1.00 87.88 182 PRO A N 1
ATOM 1386 C CA . PRO A 1 182 ? 16.141 11.310 -7.357 1.00 87.88 182 PRO A CA 1
ATOM 1387 C C . PRO A 1 182 ? 16.769 11.762 -8.675 1.00 87.88 182 PRO A C 1
ATOM 1389 O O . PRO A 1 182 ? 16.281 12.658 -9.378 1.00 87.88 182 PRO A O 1
ATOM 1392 N N . ASN A 1 183 ? 17.889 11.128 -9.021 1.00 84.50 183 ASN A N 1
ATOM 1393 C CA . ASN A 1 183 ? 18.537 11.367 -10.303 1.00 84.50 183 ASN A CA 1
ATOM 1394 C C . ASN A 1 183 ? 17.646 10.877 -11.449 1.00 84.50 183 ASN A C 1
ATOM 1396 O O . ASN A 1 183 ? 16.978 9.851 -11.359 1.00 84.50 183 ASN A O 1
ATOM 1400 N N . ARG A 1 184 ? 17.666 11.609 -12.564 1.00 86.88 184 ARG A N 1
ATOM 1401 C CA . ARG A 1 184 ? 16.997 11.170 -13.793 1.00 86.88 184 ARG A CA 1
ATOM 1402 C C . ARG A 1 184 ? 17.851 10.129 -14.509 1.00 86.88 184 ARG A C 1
ATOM 1404 O O . ARG A 1 184 ? 19.079 10.226 -14.484 1.00 86.88 184 ARG A O 1
ATOM 1411 N N . CYS A 1 185 ? 17.197 9.216 -15.225 1.00 92.38 185 CYS A N 1
ATOM 1412 C CA . CYS A 1 185 ? 17.866 8.329 -16.169 1.00 92.38 185 CYS A CA 1
ATOM 1413 C C . CYS A 1 185 ? 18.727 9.113 -17.171 1.00 92.38 185 CYS A C 1
ATOM 1415 O O . CYS A 1 185 ? 18.317 10.162 -17.683 1.00 92.38 185 CYS A O 1
ATOM 1417 N N . ASP A 1 186 ? 19.879 8.549 -17.536 1.00 95.31 186 ASP A N 1
ATOM 1418 C CA . ASP A 1 186 ? 20.507 8.897 -18.807 1.00 95.31 186 ASP A CA 1
ATOM 1419 C C . ASP A 1 186 ? 19.718 8.295 -19.988 1.00 95.31 186 ASP A C 1
ATOM 1421 O O . ASP A 1 186 ? 18.795 7.496 -19.815 1.00 95.31 186 ASP A O 1
ATOM 1425 N N . ALA A 1 187 ? 20.062 8.680 -21.218 1.00 95.50 187 ALA A N 1
ATOM 1426 C CA . ALA A 1 187 ? 19.320 8.239 -22.398 1.00 95.50 187 ALA A CA 1
ATOM 1427 C C . ALA A 1 187 ? 19.351 6.711 -22.615 1.00 95.50 187 ALA A C 1
ATOM 1429 O O . ALA A 1 187 ? 18.395 6.157 -23.159 1.00 95.50 187 ALA A O 1
ATOM 1430 N N . ALA A 1 188 ? 20.430 6.033 -22.211 1.00 96.19 188 ALA A N 1
ATOM 1431 C CA . ALA A 1 188 ? 20.582 4.595 -22.407 1.00 96.19 188 ALA A CA 1
ATOM 1432 C C . ALA A 1 188 ? 19.748 3.809 -21.385 1.00 96.19 188 ALA A C 1
ATOM 1434 O O . ALA A 1 188 ? 19.033 2.870 -21.752 1.00 96.19 188 ALA A O 1
ATOM 1435 N N . LEU A 1 189 ? 19.783 4.230 -20.119 1.00 95.56 189 LEU A N 1
ATOM 1436 C CA . LEU A 1 189 ? 18.945 3.657 -19.076 1.00 95.56 189 LEU A CA 1
ATOM 1437 C C . LEU A 1 189 ? 17.468 3.924 -19.369 1.00 95.56 189 LEU A C 1
ATOM 1439 O O . LEU A 1 189 ? 16.681 2.985 -19.334 1.00 95.56 189 LEU A O 1
ATOM 1443 N N . GLN A 1 190 ? 17.108 5.149 -19.774 1.00 96.00 190 GLN A N 1
ATOM 1444 C CA . GLN A 1 190 ? 15.732 5.514 -20.133 1.00 96.00 190 GLN A CA 1
ATOM 1445 C C . GLN A 1 190 ? 15.147 4.562 -21.186 1.00 96.00 190 GLN A C 1
ATOM 1447 O O . GLN A 1 190 ? 14.005 4.119 -21.061 1.00 96.00 190 GLN A O 1
ATOM 1452 N N . GLN A 1 191 ? 15.923 4.226 -22.223 1.00 96.12 191 GLN A N 1
ATOM 1453 C CA . GLN A 1 191 ? 15.492 3.289 -23.261 1.00 96.12 191 GLN A CA 1
ATOM 1454 C C . GLN A 1 191 ? 15.278 1.876 -22.704 1.00 96.12 191 GLN A C 1
ATOM 1456 O O . GLN A 1 191 ? 14.309 1.211 -23.070 1.00 96.12 191 GLN A O 1
ATOM 1461 N N . THR A 1 192 ? 16.167 1.431 -21.816 1.00 96.38 192 THR A N 1
ATOM 1462 C CA . THR A 1 192 ? 16.098 0.105 -21.191 1.00 96.38 192 THR A CA 1
ATOM 1463 C C . THR A 1 192 ? 14.870 -0.017 -20.291 1.00 96.38 192 THR A C 1
ATOM 1465 O O . THR A 1 192 ? 14.069 -0.930 -20.480 1.00 96.38 192 THR A O 1
ATOM 1468 N N . VAL A 1 193 ? 14.669 0.935 -19.372 1.00 96.31 193 VAL A N 1
ATOM 1469 C CA . VAL A 1 193 ? 13.535 0.915 -18.431 1.00 96.31 193 VAL A CA 1
ATOM 1470 C C . VAL A 1 193 ? 12.198 1.060 -19.154 1.00 96.31 193 VAL A C 1
ATOM 1472 O O . VAL A 1 193 ? 11.251 0.360 -18.826 1.00 96.31 193 VAL A O 1
ATOM 1475 N N . THR A 1 194 ? 12.138 1.873 -20.216 1.00 96.19 194 THR A N 1
ATOM 1476 C CA . THR A 1 194 ? 10.947 1.991 -21.076 1.00 96.19 194 THR A CA 1
ATOM 1477 C C . THR A 1 194 ? 10.582 0.643 -21.705 1.00 96.19 194 THR A C 1
ATOM 1479 O O . THR A 1 194 ? 9.411 0.273 -21.748 1.00 96.19 194 THR A O 1
ATOM 1482 N N . GLY A 1 195 ? 11.580 -0.117 -22.169 1.00 95.38 195 GLY A N 1
ATOM 1483 C CA . GLY A 1 195 ? 11.366 -1.455 -22.718 1.00 95.38 195 GLY A CA 1
ATOM 1484 C C . GLY A 1 195 ? 10.860 -2.456 -21.676 1.00 95.38 195 GLY A C 1
ATOM 1485 O O . GLY A 1 195 ? 9.943 -3.216 -21.970 1.00 95.38 195 GLY A O 1
ATOM 1486 N N . LEU A 1 196 ? 11.421 -2.432 -20.463 1.00 95.62 196 LEU A N 1
ATOM 1487 C CA . LEU A 1 196 ? 11.009 -3.312 -19.365 1.00 95.62 196 LEU A CA 1
ATOM 1488 C C . LEU A 1 196 ? 9.597 -2.975 -18.866 1.00 95.62 196 LEU A C 1
ATOM 1490 O O . LEU A 1 196 ? 8.725 -3.841 -18.841 1.00 95.62 196 LEU A O 1
ATOM 1494 N N . CYS A 1 197 ? 9.328 -1.710 -18.545 1.00 97.12 197 CYS A N 1
ATOM 1495 C CA . CYS A 1 197 ? 8.011 -1.270 -18.085 1.00 97.12 197 CYS A CA 1
ATOM 1496 C C . CYS A 1 197 ? 6.916 -1.461 -19.146 1.00 97.12 197 CYS A C 1
ATOM 1498 O O . CYS A 1 197 ? 5.745 -1.591 -18.796 1.00 97.12 197 CYS A O 1
ATOM 1500 N N . GLY A 1 198 ? 7.278 -1.558 -20.433 1.00 95.50 198 GLY A N 1
ATOM 1501 C CA . GLY A 1 198 ? 6.353 -1.833 -21.537 1.00 95.50 198 GLY A CA 1
ATOM 1502 C C . GLY A 1 198 ? 5.524 -3.116 -21.383 1.00 95.50 198 GLY A C 1
ATOM 1503 O O . GLY A 1 198 ? 4.466 -3.220 -21.994 1.00 95.50 198 GLY A O 1
ATOM 1504 N N . MET A 1 199 ? 5.922 -4.056 -20.517 1.00 93.06 199 MET A N 1
ATOM 1505 C CA . MET A 1 199 ? 5.103 -5.230 -20.167 1.00 93.06 199 MET A CA 1
ATOM 1506 C C . MET A 1 199 ? 3.738 -4.861 -19.561 1.00 93.06 199 MET A C 1
ATOM 1508 O O . MET A 1 199 ? 2.778 -5.615 -19.706 1.00 93.06 199 MET A O 1
ATOM 1512 N N . LEU A 1 200 ? 3.627 -3.697 -18.910 1.00 94.75 200 LEU A N 1
ATOM 1513 C CA . LEU A 1 200 ? 2.364 -3.201 -18.353 1.00 94.75 200 LEU A CA 1
ATOM 1514 C C . LEU A 1 200 ? 1.360 -2.804 -19.431 1.00 94.75 200 LEU A C 1
ATOM 1516 O O . LEU A 1 200 ? 0.167 -2.804 -19.152 1.00 94.75 200 LEU A O 1
ATOM 1520 N N . THR A 1 201 ? 1.812 -2.505 -20.649 1.00 94.06 201 THR A N 1
ATOM 1521 C CA . THR A 1 201 ? 0.966 -2.056 -21.767 1.00 94.06 201 THR A CA 1
ATOM 1522 C C . THR A 1 201 ? 0.973 -3.028 -22.952 1.00 94.06 201 THR A C 1
ATOM 1524 O O . THR A 1 201 ? 0.327 -2.774 -23.972 1.00 94.06 201 THR A O 1
ATOM 1527 N N . ASP A 1 202 ? 1.668 -4.162 -22.830 1.00 92.00 202 ASP A N 1
ATOM 1528 C CA . ASP A 1 202 ? 1.739 -5.193 -23.859 1.00 92.00 202 ASP A CA 1
ATOM 1529 C C . ASP A 1 202 ? 0.464 -6.053 -23.880 1.00 92.00 202 ASP A C 1
ATOM 1531 O O . ASP A 1 202 ? 0.190 -6.847 -22.980 1.00 92.00 202 ASP A O 1
ATOM 1535 N N . GLY A 1 203 ? -0.299 -5.950 -24.972 1.00 86.75 203 GLY A N 1
ATOM 1536 C CA . GLY A 1 203 ? -1.522 -6.727 -25.197 1.00 86.75 203 GLY A CA 1
ATOM 1537 C C . GLY A 1 203 ? -1.327 -8.247 -25.291 1.00 86.75 203 GLY A C 1
ATOM 1538 O O . GLY A 1 203 ? -2.321 -8.971 -25.320 1.00 86.75 203 GLY A O 1
ATOM 1539 N N . ALA A 1 204 ? -0.087 -8.741 -25.355 1.00 84.88 204 ALA A N 1
ATOM 1540 C CA . ALA A 1 204 ? 0.234 -10.166 -25.284 1.00 84.88 204 ALA A CA 1
ATOM 1541 C C . ALA A 1 204 ? 0.625 -10.642 -23.870 1.00 84.88 204 ALA A C 1
ATOM 1543 O O . ALA A 1 204 ? 0.795 -11.847 -23.667 1.00 84.88 204 ALA A O 1
ATOM 1544 N N . HIS A 1 205 ? 0.773 -9.733 -22.901 1.00 89.06 205 HIS A N 1
ATOM 1545 C CA . HIS A 1 205 ? 1.154 -10.064 -21.530 1.00 89.06 205 HIS A CA 1
ATOM 1546 C C . HIS A 1 205 ? -0.044 -10.551 -20.695 1.00 89.06 205 HIS A C 1
ATOM 1548 O O . HIS A 1 205 ? -1.202 -10.288 -21.020 1.00 89.06 205 HIS A O 1
ATOM 1554 N N . ALA A 1 206 ? 0.228 -11.211 -19.562 1.00 90.25 206 ALA A N 1
ATOM 1555 C CA . ALA A 1 206 ? -0.790 -11.662 -18.602 1.00 90.25 206 ALA A CA 1
ATOM 1556 C C . ALA A 1 206 ? -1.711 -10.519 -18.118 1.00 90.25 206 ALA A C 1
ATOM 1558 O O . ALA A 1 206 ? -2.893 -10.720 -17.848 1.00 90.25 206 ALA A O 1
ATOM 1559 N N . PHE A 1 207 ? -1.184 -9.291 -18.096 1.00 94.19 207 PHE A N 1
ATOM 1560 C CA . PHE A 1 207 ? -1.907 -8.085 -17.695 1.00 94.19 207 PHE A CA 1
ATOM 1561 C C . PHE A 1 207 ? -2.989 -7.645 -18.685 1.00 94.19 207 PHE A C 1
ATOM 1563 O O . PHE A 1 207 ? -3.865 -6.871 -18.304 1.00 94.19 207 PHE A O 1
ATOM 1570 N N . ALA A 1 208 ? -3.003 -8.173 -19.913 1.00 92.19 208 ALA A N 1
ATOM 1571 C CA . ALA A 1 208 ? -3.991 -7.807 -20.924 1.00 92.19 208 ALA A CA 1
ATOM 1572 C C . ALA A 1 208 ? -5.443 -8.077 -20.496 1.00 92.19 208 ALA A C 1
ATOM 1574 O O . ALA A 1 208 ? -6.353 -7.370 -20.929 1.00 92.19 208 ALA A O 1
ATOM 1575 N N . ALA A 1 209 ? -5.664 -9.049 -19.602 1.00 90.69 209 ALA A N 1
ATOM 1576 C CA . ALA A 1 209 ? -6.975 -9.313 -19.008 1.00 90.69 209 ALA A CA 1
ATOM 1577 C C . ALA A 1 209 ? -7.514 -8.130 -18.178 1.00 90.69 209 ALA A C 1
ATOM 1579 O O . ALA A 1 209 ? -8.722 -8.025 -17.979 1.00 90.69 209 ALA A O 1
ATOM 1580 N N . CYS A 1 210 ? -6.633 -7.238 -17.717 1.00 93.69 210 CYS A N 1
ATOM 1581 C CA . CYS A 1 210 ? -6.976 -6.119 -16.851 1.00 93.69 210 CYS A CA 1
ATOM 1582 C C . CYS A 1 210 ? -7.397 -4.850 -17.594 1.00 93.69 210 CYS A C 1
ATOM 1584 O O . CYS A 1 210 ? -8.152 -4.037 -17.059 1.00 93.69 210 CYS A O 1
ATOM 1586 N N . TYR A 1 211 ? -6.919 -4.665 -18.829 1.00 94.31 211 TYR A N 1
ATOM 1587 C CA . TYR A 1 211 ? -6.954 -3.372 -19.525 1.00 94.31 211 TYR A CA 1
ATOM 1588 C C . TYR A 1 211 ? -8.363 -2.844 -19.803 1.00 94.31 211 TYR A C 1
ATOM 1590 O O . TYR A 1 211 ? -8.549 -1.642 -19.974 1.00 94.31 211 TYR A O 1
ATOM 1598 N N . SER A 1 212 ? -9.371 -3.723 -19.843 1.00 90.50 212 SER A N 1
ATOM 1599 C CA . SER A 1 212 ? -10.772 -3.313 -19.987 1.00 90.50 212 SER A CA 1
ATOM 1600 C C . SER A 1 212 ? -11.332 -2.610 -18.751 1.00 90.50 212 SER A C 1
ATOM 1602 O O . SER A 1 212 ? -12.343 -1.921 -18.859 1.00 90.50 212 SER A O 1
ATOM 1604 N N . THR A 1 213 ? -10.706 -2.819 -17.594 1.00 93.44 213 THR A N 1
ATOM 1605 C CA . THR A 1 213 ? -11.184 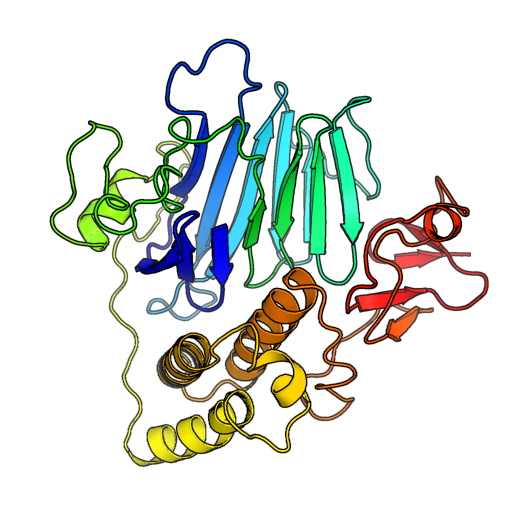-2.344 -16.293 1.00 93.44 213 THR A CA 1
ATOM 1606 C C . THR A 1 213 ? -10.227 -1.324 -15.691 1.00 93.44 213 THR A C 1
ATOM 1608 O O . THR A 1 213 ? -10.680 -0.322 -15.148 1.00 93.44 213 THR A O 1
ATOM 1611 N N . LEU A 1 214 ? -8.916 -1.539 -15.829 1.00 92.44 214 LEU A N 1
ATOM 1612 C CA . LEU A 1 214 ? -7.878 -0.669 -15.285 1.00 92.44 214 LEU A CA 1
ATOM 1613 C C . LEU A 1 214 ? -6.926 -0.213 -16.385 1.00 92.44 214 LEU A C 1
ATOM 1615 O O . LEU A 1 214 ? -6.297 -1.029 -17.055 1.00 92.44 214 LEU A O 1
ATOM 1619 N N . ASN A 1 215 ? -6.773 1.100 -16.543 1.00 92.38 215 ASN A N 1
ATOM 1620 C CA . ASN A 1 215 ? -5.808 1.666 -17.479 1.00 92.38 215 ASN A CA 1
ATOM 1621 C C . ASN A 1 215 ? -4.372 1.497 -16.930 1.00 92.38 215 ASN A C 1
ATOM 1623 O O . ASN A 1 215 ? -4.078 2.059 -15.875 1.00 92.38 215 ASN A O 1
ATOM 1627 N N . PRO A 1 216 ? -3.470 0.775 -17.623 1.00 94.56 216 PRO A N 1
ATOM 1628 C CA . PRO A 1 216 ? -2.098 0.563 -17.156 1.00 94.56 216 PRO A CA 1
ATOM 1629 C C . PRO A 1 216 ? -1.187 1.791 -17.269 1.00 94.56 216 PRO A C 1
ATOM 1631 O O . PRO A 1 216 ? -0.090 1.772 -16.717 1.00 94.56 216 PRO A O 1
ATOM 1634 N N . GLU A 1 217 ? -1.597 2.848 -17.979 1.00 94.19 217 GLU A N 1
ATOM 1635 C CA . GLU A 1 217 ? -0.715 3.977 -18.303 1.00 94.19 217 GLU A CA 1
ATOM 1636 C C . GLU A 1 217 ? -0.137 4.658 -17.055 1.00 94.19 217 GLU A C 1
ATOM 1638 O O . GLU A 1 217 ? 1.050 4.968 -17.025 1.00 94.19 217 GLU A O 1
ATOM 1643 N N . GLY A 1 218 ? -0.940 4.839 -16.000 1.00 92.50 218 GLY A N 1
ATOM 1644 C CA . GLY A 1 218 ? -0.463 5.428 -14.744 1.00 92.50 218 GLY A CA 1
ATOM 1645 C C . GLY A 1 218 ? 0.667 4.605 -14.123 1.00 92.50 218 GLY A C 1
ATOM 1646 O O . GLY A 1 218 ? 1.756 5.122 -13.887 1.00 92.50 218 GLY A O 1
ATOM 1647 N N . THR A 1 219 ? 0.450 3.298 -13.952 1.00 94.81 219 THR A N 1
ATOM 1648 C CA . THR A 1 219 ? 1.464 2.392 -13.394 1.00 94.81 219 THR A CA 1
ATOM 1649 C C . THR A 1 219 ? 2.679 2.237 -14.308 1.00 94.81 219 THR A C 1
ATOM 1651 O O . THR A 1 219 ? 3.794 2.079 -13.820 1.00 94.81 219 THR A O 1
ATOM 1654 N N . TYR A 1 220 ? 2.505 2.325 -15.629 1.00 96.75 220 TYR A N 1
ATOM 1655 C CA . TYR A 1 220 ? 3.620 2.351 -16.576 1.00 96.75 220 TYR A CA 1
ATOM 1656 C C . TYR A 1 220 ? 4.531 3.568 -16.350 1.00 96.75 220 TYR A C 1
ATOM 1658 O O . TYR A 1 220 ? 5.753 3.415 -16.298 1.00 96.75 220 TYR A O 1
ATOM 1666 N N . GLN A 1 221 ? 3.956 4.760 -16.166 1.00 95.56 221 GLN A N 1
ATOM 1667 C CA . GLN A 1 221 ? 4.734 5.971 -15.892 1.00 95.56 221 GLN A CA 1
ATOM 1668 C C . GLN A 1 221 ? 5.449 5.890 -14.537 1.00 95.56 221 GLN A C 1
ATOM 1670 O O . GLN A 1 221 ? 6.633 6.222 -14.464 1.00 95.56 221 GLN A O 1
ATOM 1675 N N . THR A 1 222 ? 4.775 5.379 -13.500 1.00 95.06 222 THR A N 1
ATOM 1676 C CA . THR A 1 222 ? 5.397 5.120 -12.193 1.00 95.06 222 THR A CA 1
ATOM 1677 C C . THR A 1 222 ? 6.549 4.122 -12.303 1.00 95.06 222 THR A C 1
ATOM 1679 O O . THR A 1 222 ? 7.642 4.398 -11.826 1.00 95.06 222 THR A O 1
ATOM 1682 N N . CYS A 1 223 ? 6.377 3.021 -13.040 1.00 96.81 223 CYS A N 1
ATOM 1683 C CA . CYS A 1 223 ? 7.445 2.047 -13.273 1.00 96.81 223 CYS A CA 1
ATOM 1684 C C . CYS A 1 223 ? 8.694 2.693 -13.886 1.00 96.81 223 CYS A C 1
ATOM 1686 O O . CYS A 1 223 ? 9.810 2.476 -13.414 1.00 96.81 223 CYS A O 1
ATOM 1688 N N . VAL A 1 224 ? 8.520 3.516 -14.926 1.00 96.25 224 VAL A N 1
ATOM 1689 C CA . VAL A 1 224 ? 9.641 4.214 -15.569 1.00 96.25 224 VAL A CA 1
ATOM 1690 C C . VAL A 1 224 ? 10.302 5.191 -14.596 1.00 96.25 224 VAL A C 1
ATOM 1692 O O . VAL A 1 224 ? 11.531 5.264 -14.555 1.00 96.25 224 VAL A O 1
ATOM 1695 N N . TYR A 1 225 ? 9.507 5.927 -13.817 1.00 94.44 225 TYR A N 1
ATOM 1696 C CA . TYR A 1 225 ? 10.008 6.862 -12.814 1.00 94.44 225 TYR A CA 1
ATOM 1697 C C . TYR A 1 225 ? 10.840 6.151 -11.739 1.00 94.44 225 TYR A C 1
ATOM 1699 O O . TYR A 1 225 ? 12.002 6.515 -11.547 1.00 94.44 225 TYR A O 1
ATOM 1707 N N . ASP A 1 226 ? 10.300 5.109 -11.107 1.00 94.94 226 ASP A N 1
ATOM 1708 C CA . ASP A 1 226 ? 10.960 4.387 -10.017 1.00 94.94 226 ASP A CA 1
ATOM 1709 C C . ASP A 1 226 ? 12.242 3.718 -10.500 1.00 94.94 226 ASP A C 1
ATOM 1711 O O . ASP A 1 226 ? 13.301 3.870 -9.890 1.00 94.94 226 ASP A O 1
ATOM 1715 N N . MET A 1 227 ? 12.182 3.026 -11.642 1.00 95.12 227 MET A N 1
ATOM 1716 C CA . MET A 1 227 ? 13.367 2.389 -12.206 1.00 95.12 227 MET A CA 1
ATOM 1717 C C . MET A 1 227 ? 14.446 3.417 -12.551 1.00 95.12 227 MET A C 1
ATOM 1719 O O . MET A 1 227 ? 15.630 3.129 -12.394 1.00 95.12 227 MET A O 1
ATOM 1723 N N . CYS A 1 228 ? 14.077 4.623 -12.988 1.00 94.00 228 CYS A N 1
ATOM 1724 C CA . CYS A 1 228 ? 15.047 5.698 -13.173 1.00 94.00 228 CYS A CA 1
ATOM 1725 C C . CYS A 1 228 ? 15.631 6.195 -11.856 1.00 94.00 228 CYS A C 1
ATOM 1727 O O . CYS A 1 228 ? 16.851 6.344 -11.755 1.00 94.00 228 CYS A O 1
ATOM 1729 N N . ALA A 1 229 ? 14.774 6.423 -10.862 1.00 91.56 229 ALA A N 1
ATOM 1730 C CA . ALA A 1 229 ? 15.181 6.878 -9.542 1.00 91.56 229 ALA A CA 1
ATOM 1731 C C . ALA A 1 229 ? 16.156 5.899 -8.873 1.00 91.56 229 ALA A C 1
ATOM 1733 O O . ALA A 1 229 ? 17.048 6.317 -8.142 1.00 91.56 229 ALA A O 1
ATOM 1734 N N . LEU A 1 230 ? 16.025 4.610 -9.191 1.00 92.19 230 LEU A N 1
ATOM 1735 C CA . LEU A 1 230 ? 16.774 3.506 -8.597 1.00 92.19 230 LEU A CA 1
ATOM 1736 C C . LEU A 1 230 ? 17.818 2.911 -9.548 1.00 92.19 230 LEU A C 1
ATOM 1738 O O . LEU A 1 230 ? 18.245 1.770 -9.380 1.00 92.19 230 LEU A O 1
ATOM 1742 N N . ASN A 1 231 ? 18.237 3.672 -10.564 1.00 92.25 231 ASN A N 1
ATOM 1743 C CA . ASN A 1 231 ? 19.317 3.296 -11.480 1.00 92.25 231 ASN A CA 1
ATOM 1744 C C . ASN A 1 231 ? 19.136 1.904 -12.134 1.00 92.25 231 ASN A C 1
ATOM 1746 O O . ASN A 1 231 ? 20.090 1.143 -12.304 1.00 92.25 231 ASN A O 1
ATOM 1750 N N . GLY A 1 232 ? 17.903 1.574 -12.512 1.00 92.69 232 GLY A N 1
ATOM 1751 C CA . GLY A 1 232 ? 17.543 0.345 -13.214 1.00 92.69 232 GLY A CA 1
ATOM 1752 C C . GLY A 1 232 ? 17.308 -0.876 -12.325 1.00 92.69 232 GLY A C 1
ATOM 1753 O O . GLY A 1 232 ? 17.333 -1.984 -12.853 1.00 92.69 232 GLY A O 1
ATOM 1754 N N . ASP A 1 233 ? 17.102 -0.706 -11.016 1.00 92.12 233 ASP A N 1
ATOM 1755 C CA . ASP A 1 233 ? 16.846 -1.816 -10.088 1.00 92.12 233 ASP A CA 1
ATOM 1756 C C . ASP A 1 233 ? 15.632 -2.669 -10.507 1.00 92.12 233 ASP A C 1
ATOM 1758 O O . ASP A 1 233 ? 14.496 -2.197 -10.564 1.00 92.12 233 ASP A O 1
ATOM 1762 N N . GLU A 1 234 ? 15.863 -3.958 -10.766 1.00 93.50 234 GLU A N 1
ATOM 1763 C CA . GLU A 1 234 ? 14.812 -4.910 -11.143 1.00 93.50 234 GLU A CA 1
ATOM 1764 C C . GLU A 1 234 ? 13.806 -5.158 -10.008 1.00 93.50 234 GLU A C 1
ATOM 1766 O O . GLU A 1 234 ? 12.659 -5.512 -10.274 1.00 93.50 234 GLU A O 1
ATOM 1771 N N . THR A 1 235 ? 14.179 -4.920 -8.746 1.00 93.44 235 THR A N 1
ATOM 1772 C CA . THR A 1 235 ? 13.232 -4.999 -7.620 1.00 93.44 235 THR A CA 1
ATOM 1773 C C . THR A 1 235 ? 12.118 -3.968 -7.786 1.00 93.44 235 THR A C 1
ATOM 1775 O O . THR A 1 235 ? 10.944 -4.275 -7.586 1.00 93.44 235 THR A O 1
ATOM 1778 N N . SER A 1 236 ? 12.467 -2.760 -8.233 1.00 93.81 236 SER A N 1
ATOM 1779 C CA . SER A 1 236 ? 11.511 -1.693 -8.528 1.00 93.81 236 SER A CA 1
ATOM 1780 C C . SER A 1 236 ? 10.550 -2.054 -9.661 1.00 93.81 236 SER A C 1
ATOM 1782 O O . SER A 1 236 ? 9.346 -1.806 -9.548 1.00 93.81 236 SER A O 1
ATOM 1784 N N . LEU A 1 237 ? 11.057 -2.708 -10.715 1.00 96.12 237 LEU A N 1
ATOM 1785 C CA . LEU A 1 237 ? 10.218 -3.263 -11.778 1.00 96.12 237 LEU A CA 1
ATOM 1786 C C . LEU A 1 237 ? 9.187 -4.224 -11.179 1.00 96.12 237 LEU A C 1
ATOM 1788 O O . LEU A 1 237 ? 7.989 -4.042 -11.372 1.00 96.12 237 LEU A O 1
ATOM 1792 N N . CYS A 1 238 ? 9.641 -5.211 -10.406 1.00 96.50 238 CYS A N 1
ATOM 1793 C CA . CYS A 1 238 ? 8.768 -6.217 -9.808 1.00 96.50 238 CYS A CA 1
ATOM 1794 C C . CYS A 1 238 ? 7.728 -5.624 -8.852 1.00 96.50 238 CYS A C 1
ATOM 1796 O O . CYS A 1 238 ? 6.586 -6.078 -8.857 1.00 96.50 238 CYS A O 1
ATOM 1798 N N . ASN A 1 239 ? 8.092 -4.596 -8.084 1.00 95.75 239 ASN A N 1
ATOM 1799 C CA . ASN A 1 239 ? 7.174 -3.884 -7.195 1.00 95.75 239 ASN A CA 1
ATOM 1800 C C . ASN A 1 239 ? 6.057 -3.179 -7.980 1.00 95.75 239 ASN A C 1
ATOM 1802 O O . ASN A 1 239 ? 4.885 -3.255 -7.613 1.00 95.75 239 ASN A O 1
ATOM 1806 N N . ASN A 1 240 ? 6.398 -2.536 -9.100 1.00 96.38 240 ASN A N 1
ATOM 1807 C CA . ASN A 1 240 ? 5.421 -1.873 -9.963 1.00 96.38 240 ASN A CA 1
ATOM 1808 C C . ASN A 1 240 ? 4.507 -2.870 -10.691 1.00 96.38 240 ASN A C 1
ATOM 1810 O O . ASN A 1 240 ? 3.296 -2.658 -10.772 1.00 96.38 240 ASN A O 1
ATOM 1814 N N . LEU A 1 241 ? 5.061 -3.985 -11.176 1.00 96.12 241 LEU A N 1
ATOM 1815 C CA . LEU A 1 241 ? 4.265 -5.060 -11.775 1.00 96.12 241 LEU A CA 1
ATOM 1816 C C . LEU A 1 241 ? 3.328 -5.712 -10.747 1.00 96.12 241 LEU A C 1
ATOM 1818 O O . LEU A 1 241 ? 2.163 -5.950 -11.063 1.00 96.12 241 LEU A O 1
ATOM 1822 N N . GLN A 1 242 ? 3.797 -5.938 -9.513 1.00 95.94 242 GLN A N 1
ATOM 1823 C CA . GLN A 1 242 ? 2.962 -6.443 -8.418 1.00 95.94 242 GLN A CA 1
ATOM 1824 C C . GLN A 1 242 ? 1.839 -5.464 -8.075 1.00 95.94 242 GLN A C 1
ATOM 1826 O O . GLN A 1 242 ? 0.693 -5.884 -7.974 1.00 95.94 242 GLN A O 1
ATOM 1831 N N . ALA A 1 243 ? 2.130 -4.163 -7.972 1.00 95.19 243 ALA A N 1
ATOM 1832 C CA . ALA A 1 243 ? 1.111 -3.158 -7.675 1.00 95.19 243 ALA A CA 1
ATOM 1833 C C . ALA A 1 243 ? -0.026 -3.153 -8.714 1.00 95.19 243 ALA A C 1
ATOM 1835 O O . ALA A 1 243 ? -1.192 -3.011 -8.345 1.00 95.19 243 ALA A O 1
ATOM 1836 N N . TYR A 1 244 ? 0.294 -3.352 -9.999 1.00 95.38 244 TYR A N 1
ATOM 1837 C CA . TYR A 1 244 ? -0.723 -3.489 -11.044 1.00 95.38 244 TYR A CA 1
ATOM 1838 C C . TYR A 1 244 ? -1.468 -4.831 -10.972 1.00 95.38 244 TYR A C 1
ATOM 1840 O O . TYR A 1 244 ? -2.686 -4.865 -11.152 1.00 95.38 244 TYR A O 1
ATOM 1848 N N . ALA A 1 245 ? -0.760 -5.931 -10.685 1.00 94.50 245 ALA A N 1
ATOM 1849 C CA . ALA A 1 245 ? -1.366 -7.249 -10.487 1.00 94.50 245 ALA A CA 1
ATOM 1850 C C . ALA A 1 245 ? -2.400 -7.234 -9.353 1.00 94.50 245 ALA A C 1
ATOM 1852 O O . ALA A 1 245 ? -3.510 -7.738 -9.524 1.00 94.50 245 ALA A O 1
ATOM 1853 N N . ASP A 1 246 ? -2.061 -6.598 -8.233 1.00 92.88 246 ASP A N 1
ATOM 1854 C CA . ASP A 1 246 ? -2.938 -6.492 -7.074 1.00 92.88 246 ASP A CA 1
ATOM 1855 C C . ASP A 1 246 ? -4.148 -5.601 -7.343 1.00 92.88 246 ASP A C 1
ATOM 1857 O O . ASP A 1 246 ? -5.273 -6.010 -7.066 1.00 92.88 246 ASP A O 1
ATOM 1861 N N . ALA A 1 247 ? -3.952 -4.436 -7.974 1.00 92.50 247 ALA A N 1
ATOM 1862 C CA . ALA A 1 247 ? -5.069 -3.590 -8.395 1.00 92.50 247 ALA A CA 1
ATOM 1863 C C . ALA A 1 247 ? -6.033 -4.369 -9.311 1.00 92.50 247 ALA A C 1
ATOM 1865 O O . ALA A 1 247 ? -7.255 -4.256 -9.202 1.00 92.50 247 ALA A O 1
ATOM 1866 N N . CYS A 1 248 ? -5.492 -5.224 -10.183 1.00 92.38 248 CYS A N 1
ATOM 1867 C CA . CYS A 1 248 ? -6.295 -6.098 -11.026 1.00 92.38 248 CYS A CA 1
ATOM 1868 C C . CYS A 1 248 ? -7.098 -7.138 -10.232 1.00 92.38 248 CYS A C 1
ATOM 1870 O O . CYS A 1 248 ? -8.287 -7.346 -10.496 1.00 92.38 248 CYS A O 1
ATOM 1872 N N . ALA A 1 249 ? -6.465 -7.767 -9.240 1.00 89.81 249 ALA A N 1
ATOM 1873 C CA . ALA A 1 249 ? -7.112 -8.725 -8.352 1.00 89.81 249 ALA A CA 1
ATOM 1874 C C . ALA A 1 249 ? -8.222 -8.067 -7.514 1.00 89.81 249 ALA A C 1
ATOM 1876 O O . ALA A 1 249 ? -9.298 -8.648 -7.361 1.00 89.81 249 ALA A O 1
ATOM 1877 N N . GLU A 1 250 ? -8.014 -6.833 -7.046 1.00 88.06 250 GLU A N 1
ATOM 1878 C CA . GLU A 1 250 ? -9.028 -6.015 -6.363 1.00 88.06 250 GLU A CA 1
ATOM 1879 C C . GLU A 1 250 ? -10.229 -5.707 -7.266 1.00 88.06 250 GLU A C 1
ATOM 1881 O O . GLU A 1 250 ? -11.373 -5.727 -6.810 1.00 88.06 250 GLU A O 1
ATOM 1886 N N . ALA A 1 251 ? -9.996 -5.513 -8.567 1.00 89.69 251 ALA A N 1
ATOM 1887 C CA . ALA A 1 251 ? -11.054 -5.399 -9.570 1.00 89.69 251 ALA A CA 1
ATOM 1888 C C . ALA A 1 251 ? -11.751 -6.743 -9.888 1.00 89.69 251 ALA A C 1
ATOM 1890 O O . ALA A 1 251 ? -12.619 -6.807 -10.763 1.00 89.69 251 ALA A O 1
ATOM 1891 N N . GLY A 1 252 ? -11.391 -7.824 -9.188 1.00 88.69 252 GLY A N 1
ATOM 1892 C CA . GLY A 1 252 ? -11.961 -9.161 -9.346 1.00 88.69 252 GLY A CA 1
ATOM 1893 C C . GLY A 1 252 ? -11.412 -9.937 -10.543 1.00 88.69 252 GLY A C 1
ATOM 1894 O O . GLY A 1 252 ? -12.024 -10.920 -10.965 1.00 88.69 252 GLY A O 1
ATOM 1895 N N . ILE A 1 253 ? -10.284 -9.506 -11.112 1.00 89.44 253 ILE A N 1
ATOM 1896 C CA . ILE A 1 253 ? -9.683 -10.111 -12.301 1.00 89.44 253 ILE A CA 1
ATOM 1897 C C . ILE A 1 253 ? -8.459 -10.925 -11.887 1.00 89.44 253 ILE A C 1
ATOM 1899 O O . ILE A 1 253 ? -7.492 -10.404 -11.340 1.00 89.44 253 ILE A O 1
ATOM 1903 N N . ASN A 1 254 ? -8.475 -12.218 -12.200 1.00 86.25 254 ASN A N 1
ATOM 1904 C CA . ASN A 1 254 ? -7.317 -13.081 -12.002 1.00 86.25 254 ASN A CA 1
ATOM 1905 C C . ASN A 1 254 ? -6.346 -12.927 -13.186 1.00 86.25 254 ASN A C 1
ATOM 1907 O O . ASN A 1 254 ? -6.650 -13.355 -14.301 1.00 86.25 254 ASN A O 1
ATOM 1911 N N . VAL A 1 255 ? -5.182 -12.325 -12.930 1.00 87.69 255 VAL A N 1
ATOM 1912 C CA . VAL A 1 255 ? -4.099 -12.121 -13.914 1.00 87.69 255 VAL A CA 1
ATOM 1913 C C . VAL A 1 255 ? -3.367 -13.433 -14.250 1.00 87.69 255 VAL A C 1
ATOM 1915 O O . VAL A 1 255 ? -2.716 -13.543 -15.287 1.00 87.69 255 VAL A O 1
ATOM 1918 N N . GLY A 1 256 ? -3.496 -14.461 -13.411 1.00 86.12 256 GLY A N 1
ATOM 1919 C CA . GLY A 1 256 ? -2.735 -15.700 -13.512 1.00 86.12 256 GLY A CA 1
ATOM 1920 C C . GLY A 1 256 ? -1.250 -15.492 -13.203 1.00 86.12 256 GLY A C 1
ATOM 1921 O O . GLY A 1 256 ? -0.849 -14.528 -12.553 1.00 86.12 256 GLY A O 1
ATOM 1922 N N . SER A 1 257 ? -0.406 -16.415 -13.664 1.00 90.12 257 SER A N 1
ATOM 1923 C CA . SER A 1 257 ? 1.041 -16.345 -13.436 1.00 90.12 257 SER A CA 1
ATOM 1924 C C . SER A 1 257 ? 1.707 -15.313 -14.349 1.00 90.12 257 SER A C 1
ATOM 1926 O O . SER A 1 257 ? 1.985 -15.596 -15.515 1.00 90.12 257 SER A O 1
ATOM 1928 N N . TRP A 1 258 ? 2.004 -14.133 -13.806 1.00 93.12 258 TRP A N 1
ATOM 1929 C CA . TRP A 1 258 ? 2.781 -13.088 -14.485 1.00 93.12 258 TRP A CA 1
ATOM 1930 C C . TRP A 1 258 ? 4.280 -13.126 -14.131 1.00 93.12 258 TRP A C 1
ATOM 1932 O O . TRP A 1 258 ? 5.113 -12.655 -14.904 1.00 93.12 258 TRP A O 1
ATOM 1942 N N . ARG A 1 259 ? 4.634 -13.727 -12.987 1.00 94.12 259 ARG A N 1
ATOM 1943 C CA . ARG A 1 259 ? 6.011 -13.954 -12.520 1.00 94.12 259 ARG A CA 1
ATOM 1944 C C . ARG A 1 259 ? 6.424 -15.425 -12.620 1.00 94.12 259 ARG A C 1
ATOM 1946 O O . ARG A 1 259 ? 5.590 -16.312 -12.799 1.00 94.12 259 ARG A O 1
ATOM 1953 N N . ASN A 1 260 ? 7.725 -15.698 -12.516 1.00 91.69 260 ASN A N 1
ATOM 1954 C CA . ASN A 1 260 ? 8.280 -17.055 -12.490 1.00 91.69 260 ASN A CA 1
ATOM 1955 C C . ASN A 1 260 ? 9.596 -17.122 -11.687 1.00 91.69 260 ASN A C 1
ATOM 1957 O O . ASN A 1 260 ? 10.059 -16.132 -11.131 1.00 91.69 260 ASN A O 1
ATOM 1961 N N . THR A 1 261 ? 10.236 -18.293 -11.635 1.00 90.19 261 THR A N 1
ATOM 1962 C CA . THR A 1 261 ? 11.467 -18.512 -10.847 1.00 90.19 261 THR A CA 1
ATOM 1963 C C . THR A 1 261 ? 12.665 -17.663 -11.279 1.00 90.19 261 THR A C 1
ATOM 1965 O O . THR A 1 261 ? 13.620 -17.534 -10.520 1.00 90.19 261 THR A O 1
ATOM 1968 N N . SER A 1 262 ? 12.657 -17.134 -12.502 1.00 92.88 262 SER A N 1
ATOM 1969 C CA . SER A 1 262 ? 13.733 -16.309 -13.063 1.00 92.88 262 SER A CA 1
ATOM 1970 C C . SER A 1 262 ? 13.337 -14.846 -13.246 1.00 92.88 262 SER A C 1
ATOM 1972 O O . SER A 1 262 ? 14.213 -14.024 -13.485 1.00 92.88 262 SER A O 1
ATOM 1974 N N . PHE A 1 263 ? 12.050 -14.518 -13.145 1.00 93.88 263 PHE A N 1
ATOM 1975 C CA . PHE A 1 263 ? 11.527 -13.174 -13.350 1.00 93.88 263 PHE A CA 1
ATOM 1976 C C . PHE A 1 263 ? 10.575 -12.814 -12.216 1.00 93.88 263 PHE A C 1
ATOM 1978 O O . PHE A 1 263 ? 9.514 -13.426 -12.088 1.00 93.88 263 PHE A O 1
ATOM 1985 N N . CYS A 1 264 ? 10.974 -11.834 -11.403 1.00 95.50 264 CYS A N 1
ATOM 1986 C CA . CYS A 1 264 ? 10.268 -11.438 -10.187 1.00 95.50 264 CYS A CA 1
ATOM 1987 C C . CYS A 1 264 ? 9.905 -12.638 -9.293 1.00 95.50 264 CYS A C 1
ATOM 1989 O O . CYS A 1 264 ? 8.731 -12.839 -8.988 1.00 95.50 264 CYS A O 1
ATOM 1991 N N . PRO A 1 265 ? 10.866 -13.483 -8.878 1.00 94.62 265 PRO A N 1
ATOM 1992 C CA . PRO A 1 265 ? 10.548 -14.639 -8.049 1.00 94.62 265 PRO A CA 1
ATOM 1993 C C . PRO A 1 265 ? 9.953 -14.206 -6.703 1.00 94.62 265 PRO A C 1
ATOM 1995 O O . PRO A 1 265 ? 10.392 -13.227 -6.101 1.00 94.62 265 PRO A O 1
ATOM 1998 N N . LEU A 1 266 ? 8.963 -14.959 -6.227 1.00 93.12 266 LEU A N 1
ATOM 1999 C CA . LEU A 1 266 ? 8.397 -14.811 -4.889 1.00 93.12 266 LEU A CA 1
ATOM 2000 C C . LEU A 1 266 ? 8.919 -15.956 -4.018 1.00 93.12 266 LEU A C 1
ATOM 2002 O O . LEU A 1 266 ? 8.688 -17.129 -4.312 1.00 93.12 266 LEU A O 1
ATOM 2006 N N . SER A 1 267 ? 9.666 -15.608 -2.971 1.00 92.38 267 SER A N 1
ATOM 2007 C CA . SER A 1 267 ? 10.246 -16.579 -2.041 1.00 92.38 267 SER A CA 1
ATOM 2008 C C . SER A 1 267 ? 9.224 -16.993 -0.990 1.00 92.38 267 SER A C 1
ATOM 2010 O O . SER A 1 267 ? 8.713 -16.145 -0.261 1.00 92.38 267 SER A O 1
ATOM 2012 N N . CYS A 1 268 ? 8.975 -18.296 -0.882 1.00 94.00 268 CYS A N 1
ATOM 2013 C CA . CYS A 1 268 ? 8.068 -18.868 0.107 1.00 94.00 268 CYS A CA 1
ATOM 2014 C C . CYS A 1 268 ? 8.824 -19.576 1.241 1.00 94.00 268 CYS A C 1
ATOM 2016 O O . CYS A 1 268 ? 9.923 -20.096 1.008 1.00 94.00 268 CYS A O 1
ATOM 2018 N N . PRO A 1 269 ? 8.274 -19.586 2.472 1.00 94.31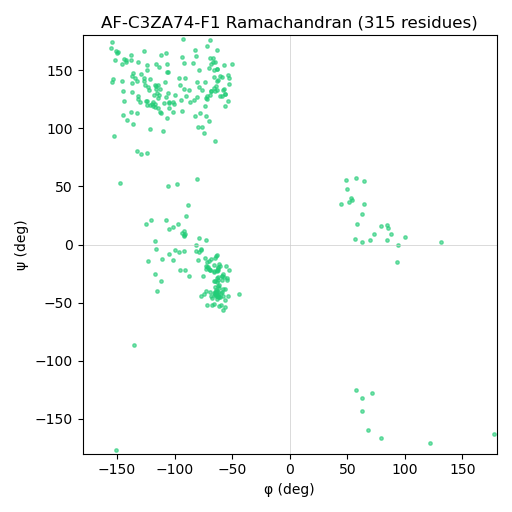 269 PRO A N 1
ATOM 2019 C CA . PRO A 1 269 ? 8.884 -20.278 3.602 1.00 94.31 269 PRO A CA 1
ATOM 2020 C C . PRO A 1 269 ? 8.965 -21.793 3.363 1.00 94.31 269 PRO A C 1
ATOM 2022 O O . PRO A 1 269 ? 8.362 -22.351 2.444 1.00 94.31 269 PRO A O 1
ATOM 2025 N N . ALA A 1 270 ? 9.724 -22.494 4.204 1.00 96.50 270 ALA A N 1
ATOM 2026 C CA . ALA A 1 270 ? 9.823 -23.946 4.102 1.00 96.50 270 ALA A CA 1
ATOM 2027 C C . ALA A 1 270 ? 8.441 -24.615 4.253 1.00 96.50 270 ALA A C 1
ATOM 2029 O O . ALA A 1 270 ? 7.629 -24.193 5.075 1.00 96.50 270 ALA A O 1
ATOM 2030 N N . SER A 1 271 ? 8.214 -25.704 3.512 1.00 97.38 271 SER A N 1
ATOM 2031 C CA . SER A 1 271 ? 6.932 -26.439 3.476 1.00 97.38 271 SER A CA 1
ATOM 2032 C C . SER A 1 271 ? 5.768 -25.623 2.896 1.00 97.38 271 SER A C 1
ATOM 2034 O O . SER A 1 271 ? 4.628 -25.714 3.355 1.00 97.38 271 SER A O 1
ATOM 2036 N N . SER A 1 272 ? 6.075 -24.782 1.909 1.00 96.75 272 SER A N 1
ATOM 2037 C CA . SER A 1 272 ? 5.103 -24.012 1.141 1.00 96.75 272 SER A CA 1
ATOM 2038 C C . SER A 1 272 ? 5.609 -23.762 -0.275 1.00 96.75 272 SER A C 1
ATOM 2040 O O . SER A 1 272 ? 6.804 -23.908 -0.559 1.00 96.75 272 SER A O 1
ATOM 2042 N N . HIS A 1 273 ? 4.709 -23.354 -1.161 1.00 95.31 273 HIS A N 1
ATOM 2043 C CA . HIS A 1 273 ? 5.018 -23.025 -2.546 1.00 95.31 273 HIS A CA 1
ATOM 2044 C C . HIS A 1 273 ? 4.279 -21.764 -2.994 1.00 95.31 273 HIS A C 1
ATOM 2046 O O . HIS A 1 273 ? 3.280 -21.359 -2.407 1.00 95.31 273 HIS A O 1
ATOM 2052 N N . TYR A 1 274 ? 4.798 -21.128 -4.043 1.00 94.88 274 TYR A N 1
ATOM 2053 C CA . TYR A 1 274 ? 4.127 -20.007 -4.690 1.00 94.88 274 TYR A CA 1
ATOM 2054 C C . TYR A 1 274 ? 2.863 -20.489 -5.405 1.00 94.88 274 TYR A C 1
ATOM 2056 O O . TYR A 1 274 ? 2.936 -21.436 -6.194 1.00 94.88 274 TYR A O 1
ATOM 2064 N N . ASP A 1 275 ? 1.756 -19.783 -5.192 1.00 92.75 275 ASP A N 1
ATOM 2065 C CA . ASP A 1 275 ? 0.520 -19.958 -5.945 1.00 92.75 275 ASP A CA 1
ATOM 2066 C C . ASP A 1 275 ? -0.006 -18.581 -6.413 1.00 92.75 275 ASP A C 1
ATOM 2068 O O . ASP A 1 275 ? -0.200 -17.673 -5.593 1.00 92.75 275 ASP A O 1
ATOM 2072 N N . PRO A 1 276 ? -0.247 -18.382 -7.727 1.00 91.50 276 PRO A N 1
ATOM 2073 C CA . PRO A 1 276 ? -0.838 -17.146 -8.252 1.00 91.50 276 PRO A CA 1
ATOM 2074 C C . PRO A 1 276 ? -2.285 -16.899 -7.778 1.00 91.50 276 PRO A C 1
ATOM 2076 O O . PRO A 1 276 ? -2.832 -15.827 -8.017 1.00 91.50 276 PRO A O 1
ATOM 2079 N N . CYS A 1 277 ? -2.932 -17.888 -7.162 1.00 90.56 277 CYS A N 1
ATOM 2080 C CA . CYS A 1 277 ? -4.330 -17.890 -6.745 1.00 90.56 277 CYS A CA 1
ATOM 2081 C C . CYS A 1 277 ? -4.509 -18.730 -5.463 1.00 90.56 277 CYS A C 1
ATOM 2083 O O . CYS A 1 277 ? -5.376 -19.600 -5.384 1.00 90.56 277 CYS A O 1
ATOM 2085 N N . SER A 1 278 ? -3.719 -18.419 -4.431 1.00 91.00 278 SER A N 1
ATOM 2086 C CA . SER A 1 278 ? -3.848 -19.010 -3.093 1.00 91.00 278 SER A CA 1
ATOM 2087 C C . SER A 1 278 ? -5.121 -18.551 -2.364 1.00 91.00 278 SER A C 1
ATOM 2089 O O . SER A 1 278 ? -5.714 -17.509 -2.672 1.00 91.00 278 SER A O 1
ATOM 2091 N N . SER A 1 279 ? -5.550 -19.305 -1.349 1.00 90.00 279 SER A N 1
ATOM 2092 C CA . SER A 1 279 ? -6.661 -18.884 -0.482 1.00 90.00 279 SER A CA 1
ATOM 2093 C C . SER A 1 279 ? -6.343 -17.569 0.246 1.00 90.00 279 SER A C 1
ATOM 2095 O O . SER A 1 279 ? -5.364 -17.477 0.985 1.00 90.00 279 SER A O 1
ATOM 2097 N N . ALA A 1 280 ? -7.237 -16.580 0.151 1.00 89.75 280 ALA A N 1
ATOM 2098 C CA . ALA A 1 280 ? -7.160 -15.349 0.950 1.00 89.75 280 ALA A CA 1
ATOM 2099 C C . ALA A 1 280 ? -7.411 -15.579 2.455 1.00 89.75 280 ALA A C 1
ATOM 2101 O O . ALA A 1 280 ? -7.157 -14.697 3.278 1.00 89.75 280 ALA A O 1
ATOM 2102 N N . CYS A 1 281 ? -7.910 -16.762 2.816 1.00 92.25 281 CYS A N 1
ATOM 2103 C CA . CYS A 1 281 ? -8.089 -17.227 4.184 1.00 92.25 281 CYS A CA 1
ATOM 2104 C C . CYS A 1 281 ? -7.336 -18.562 4.327 1.00 92.25 281 CYS A C 1
ATOM 2106 O O . CYS A 1 281 ? -7.957 -19.625 4.201 1.00 92.25 281 CYS A O 1
ATOM 2108 N N . PRO A 1 282 ? -6.000 -18.551 4.480 1.00 93.56 282 PRO A N 1
ATOM 2109 C CA . PRO A 1 282 ? -5.226 -19.785 4.571 1.00 93.56 282 PRO A CA 1
ATOM 2110 C C . PRO A 1 282 ? -5.632 -20.588 5.811 1.00 93.56 282 PRO A C 1
ATOM 2112 O O . PRO A 1 282 ? -6.054 -20.022 6.820 1.00 93.56 282 PRO A O 1
ATOM 2115 N N . ALA A 1 283 ? -5.493 -21.914 5.750 1.00 94.94 283 ALA A N 1
ATOM 2116 C CA . ALA A 1 283 ? -5.647 -22.753 6.933 1.00 94.94 283 ALA A CA 1
ATOM 2117 C C . ALA A 1 283 ? -4.561 -22.393 7.954 1.00 94.94 283 ALA A C 1
ATOM 2119 O O . ALA A 1 283 ? -3.384 -22.289 7.604 1.00 94.94 283 ALA A O 1
ATOM 2120 N N . THR A 1 284 ? -4.949 -22.218 9.215 1.00 95.62 284 THR A N 1
ATOM 2121 C CA . THR A 1 284 ? -4.030 -21.845 10.299 1.00 95.62 284 THR A CA 1
ATOM 2122 C C . THR A 1 284 ? -4.127 -22.822 11.468 1.00 95.62 284 THR A C 1
ATOM 2124 O O . THR A 1 284 ? -5.080 -23.596 11.566 1.00 95.62 284 THR A O 1
ATOM 2127 N N . CYS A 1 285 ? -3.170 -22.770 12.399 1.00 93.69 285 CYS A N 1
ATOM 2128 C CA . CYS A 1 285 ? -3.216 -23.576 13.629 1.00 93.69 285 CYS A CA 1
ATOM 2129 C C . CYS A 1 285 ? -4.476 -23.343 14.480 1.00 93.69 285 CYS A C 1
ATOM 2131 O O . CYS A 1 285 ? -4.879 -24.228 15.235 1.00 93.69 285 CYS A O 1
ATOM 2133 N N . THR A 1 286 ? -5.077 -22.154 14.405 1.00 92.38 286 THR A N 1
ATOM 2134 C CA . THR A 1 286 ? -6.287 -21.812 15.167 1.00 92.38 286 THR A CA 1
ATOM 2135 C C . THR A 1 286 ? -7.566 -22.130 14.401 1.00 92.38 286 THR A C 1
ATOM 2137 O O . THR A 1 286 ? -8.608 -22.327 15.023 1.00 92.38 286 THR A O 1
ATOM 2140 N N . ASP A 1 287 ? -7.486 -22.226 13.074 1.00 93.88 287 ASP A N 1
ATOM 2141 C CA . ASP A 1 287 ? -8.609 -22.527 12.198 1.00 93.88 287 ASP A CA 1
ATOM 2142 C C . ASP A 1 287 ? -8.140 -23.207 10.907 1.00 93.88 287 ASP A C 1
ATOM 2144 O O . ASP A 1 287 ? -7.799 -22.578 9.902 1.00 93.88 287 ASP A O 1
ATOM 2148 N N . VAL A 1 288 ? -8.163 -24.535 10.935 1.00 94.44 288 VAL A N 1
ATOM 2149 C CA . VAL A 1 288 ? -7.795 -25.377 9.790 1.00 94.44 288 VAL A CA 1
ATOM 2150 C C . VAL A 1 288 ? -8.840 -25.353 8.668 1.00 94.44 288 VAL A C 1
ATOM 2152 O O . VAL A 1 288 ? -8.568 -25.797 7.556 1.00 94.44 288 VAL A O 1
ATOM 2155 N N . SER A 1 289 ? -10.050 -24.870 8.959 1.00 93.81 289 SER A N 1
ATOM 2156 C CA . SER A 1 289 ? -11.192 -24.880 8.044 1.00 93.81 289 SER A CA 1
ATOM 2157 C C . SER A 1 289 ? -11.427 -23.549 7.337 1.00 93.81 289 SER A C 1
ATOM 2159 O O . SER A 1 289 ? -12.276 -23.513 6.447 1.00 93.81 289 SER A O 1
ATOM 2161 N N . ALA A 1 290 ? -10.660 -22.502 7.667 1.00 92.62 290 ALA A N 1
ATOM 2162 C CA . ALA A 1 290 ? -10.767 -21.163 7.085 1.00 92.62 290 ALA A CA 1
ATOM 2163 C C . ALA A 1 290 ? -10.926 -21.142 5.550 1.00 92.62 290 ALA A C 1
ATOM 2165 O O . ALA A 1 290 ? -11.800 -20.416 5.063 1.00 92.62 290 ALA A O 1
ATOM 2166 N N . PRO A 1 291 ? -10.189 -21.959 4.762 1.00 91.88 291 PRO A N 1
ATOM 2167 C CA . PRO A 1 291 ? -10.348 -21.958 3.308 1.00 91.88 291 PRO A CA 1
ATOM 2168 C C . PRO A 1 291 ? -11.744 -22.384 2.828 1.00 91.88 291 PRO A C 1
ATOM 2170 O O . PRO A 1 291 ? -12.187 -21.949 1.770 1.00 91.88 291 PRO A O 1
ATOM 2173 N N . LEU A 1 292 ? -12.466 -23.219 3.587 1.00 90.31 292 LEU A N 1
ATOM 2174 C CA . LEU A 1 292 ? -13.755 -23.791 3.169 1.00 90.31 292 LEU A CA 1
ATOM 2175 C C . LEU A 1 292 ? -14.907 -22.780 3.173 1.00 90.31 292 LEU A C 1
ATOM 2177 O O . LEU A 1 292 ? -15.927 -23.015 2.527 1.00 90.31 292 LEU A O 1
ATOM 2181 N N . TYR A 1 293 ? -14.766 -21.687 3.918 1.00 91.56 293 TYR A N 1
ATOM 2182 C CA . TYR A 1 293 ? -15.768 -20.626 4.029 1.00 91.56 293 TYR A CA 1
ATOM 2183 C C . TYR A 1 293 ? -15.199 -19.246 3.685 1.00 91.56 293 TYR A C 1
ATOM 2185 O O . TYR A 1 293 ? -15.800 -18.220 4.013 1.00 91.56 293 TYR A O 1
ATOM 2193 N N . CYS A 1 294 ? -14.050 -19.213 3.007 1.00 89.38 294 CYS A N 1
ATOM 2194 C CA . CYS A 1 294 ? -13.491 -17.984 2.476 1.00 89.38 294 CYS A CA 1
ATOM 2195 C C . CYS A 1 294 ? -14.317 -17.534 1.265 1.00 89.38 294 CYS A C 1
ATOM 2197 O O . CYS A 1 294 ? -14.288 -18.161 0.210 1.00 89.38 294 CYS A O 1
ATOM 2199 N N . ASN A 1 295 ? -15.058 -16.438 1.417 1.00 84.69 295 ASN A N 1
ATOM 2200 C CA . ASN A 1 295 ? -15.860 -15.850 0.336 1.00 84.69 295 ASN A CA 1
ATOM 2201 C C . ASN A 1 295 ? -15.089 -14.798 -0.479 1.00 84.69 295 ASN A C 1
ATOM 2203 O O . ASN A 1 295 ? -15.682 -14.087 -1.289 1.00 84.69 295 ASN A O 1
ATOM 2207 N N . THR A 1 296 ? -13.787 -14.674 -0.246 1.00 82.50 296 THR A N 1
ATOM 2208 C CA . THR A 1 296 ? -12.913 -13.732 -0.943 1.00 82.50 296 THR A CA 1
ATOM 2209 C C . THR A 1 296 ? -12.316 -14.412 -2.170 1.00 82.50 296 THR A C 1
ATOM 2211 O O . THR A 1 296 ? -11.987 -15.598 -2.125 1.00 82.50 296 THR A O 1
ATOM 2214 N N . THR A 1 297 ? -12.156 -13.667 -3.264 1.00 84.94 297 THR A N 1
ATOM 2215 C CA . THR A 1 297 ? -11.375 -14.120 -4.422 1.00 84.94 297 THR A CA 1
ATOM 2216 C C . THR A 1 297 ? -9.980 -14.551 -3.967 1.00 84.94 297 THR A C 1
ATOM 2218 O O . THR A 1 297 ? -9.432 -13.990 -3.016 1.00 84.94 297 THR A O 1
ATOM 2221 N N . CYS A 1 298 ? -9.413 -15.560 -4.627 1.00 87.06 298 CYS A N 1
ATOM 2222 C CA . CYS A 1 298 ? -8.040 -15.965 -4.361 1.00 87.06 298 CYS A CA 1
ATOM 2223 C C . CYS A 1 298 ? -7.063 -14.798 -4.555 1.00 87.06 298 CYS A C 1
ATOM 2225 O O . CYS A 1 298 ? -7.329 -13.864 -5.315 1.00 87.06 298 CYS A O 1
ATOM 2227 N N . VAL A 1 299 ? -5.931 -14.875 -3.869 1.00 89.81 299 VAL A N 1
ATOM 2228 C CA . VAL A 1 299 ? -4.883 -13.853 -3.875 1.00 89.81 299 VAL A CA 1
ATOM 2229 C C . VAL A 1 299 ? -3.538 -14.501 -4.169 1.00 89.81 299 VAL A C 1
ATOM 2231 O O . VAL A 1 299 ? -3.284 -15.640 -3.777 1.00 89.81 299 VAL A O 1
ATOM 2234 N N . GLU A 1 300 ? -2.660 -13.779 -4.855 1.00 92.88 300 GLU A N 1
ATOM 2235 C CA . GLU A 1 300 ? -1.290 -14.230 -5.095 1.00 92.88 300 GLU A CA 1
ATOM 2236 C C . GLU A 1 300 ? -0.521 -14.315 -3.766 1.00 92.88 300 GLU A C 1
ATOM 2238 O O . GLU A 1 300 ? -0.554 -13.385 -2.952 1.00 92.88 300 GLU A O 1
ATOM 2243 N N . GLY A 1 301 ? 0.180 -15.425 -3.531 1.00 93.19 301 GLY A N 1
ATOM 2244 C CA . GLY A 1 301 ? 0.924 -15.616 -2.290 1.00 93.19 301 GLY A CA 1
ATOM 2245 C C . GLY A 1 301 ? 1.613 -16.969 -2.171 1.00 93.19 301 GLY A C 1
ATOM 2246 O O . GLY A 1 301 ? 1.824 -17.677 -3.153 1.00 93.19 301 GLY A O 1
ATOM 2247 N N . CYS A 1 302 ? 1.990 -17.303 -0.939 1.00 94.25 302 CYS A N 1
ATOM 2248 C CA . CYS A 1 302 ? 2.531 -18.611 -0.592 1.00 94.25 302 CYS A CA 1
ATOM 2249 C C . CYS A 1 302 ? 1.440 -19.476 0.030 1.00 94.25 302 CYS A C 1
ATOM 2251 O O . CYS A 1 302 ? 0.804 -19.067 1.003 1.00 94.25 302 CYS A O 1
ATOM 2253 N N . GLU A 1 303 ? 1.269 -20.683 -0.495 1.00 94.88 303 GLU A N 1
ATOM 2254 C CA . GLU A 1 303 ? 0.354 -21.685 0.035 1.00 94.88 303 GLU A CA 1
ATOM 2255 C C . GLU A 1 303 ? 1.141 -22.784 0.755 1.00 94.88 303 GLU A C 1
ATOM 2257 O O . GLU A 1 303 ? 2.126 -23.309 0.230 1.00 94.88 303 GLU A O 1
ATOM 2262 N N . CYS A 1 304 ? 0.731 -23.116 1.984 1.00 96.56 304 CYS A N 1
ATOM 2263 C CA . CYS A 1 304 ? 1.340 -24.216 2.728 1.00 96.56 304 CYS A CA 1
ATOM 2264 C C . CYS A 1 304 ? 1.106 -25.548 2.008 1.00 96.56 304 CYS A C 1
ATOM 2266 O O . CYS A 1 304 ? 0.021 -25.815 1.491 1.00 96.56 304 CYS A O 1
ATOM 2268 N N . ASP A 1 305 ? 2.120 -26.411 2.018 1.00 97.12 305 ASP A N 1
ATOM 2269 C CA . ASP A 1 305 ? 2.022 -27.729 1.402 1.00 97.12 305 ASP A CA 1
ATOM 2270 C C . ASP A 1 305 ? 0.980 -28.605 2.115 1.00 97.12 305 ASP A C 1
ATOM 2272 O O . ASP A 1 305 ? 0.662 -28.427 3.293 1.00 97.12 305 ASP A O 1
ATOM 2276 N N . ALA A 1 306 ? 0.460 -29.611 1.409 1.00 95.31 306 ALA A N 1
ATOM 2277 C CA . ALA A 1 306 ? -0.542 -30.516 1.960 1.00 95.31 306 ALA A CA 1
ATOM 2278 C C . ALA A 1 306 ? -0.077 -31.153 3.287 1.00 95.31 306 ALA A C 1
ATOM 2280 O O . ALA A 1 306 ? 0.949 -31.832 3.344 1.00 95.31 306 ALA A O 1
ATOM 2281 N N . GLY A 1 307 ? -0.879 -30.973 4.340 1.00 95.06 307 GLY A N 1
ATOM 2282 C CA . GLY A 1 307 ? -0.568 -31.438 5.695 1.00 95.06 307 GLY A CA 1
ATOM 2283 C C . GLY A 1 307 ? 0.104 -30.393 6.590 1.00 95.06 307 GLY A C 1
ATOM 2284 O O . GLY A 1 307 ? 0.350 -30.704 7.748 1.00 95.06 307 GLY A O 1
ATOM 2285 N N . TYR A 1 308 ? 0.359 -29.185 6.081 1.00 97.31 308 TYR A N 1
ATOM 2286 C CA . TYR A 1 308 ? 0.863 -28.047 6.842 1.00 97.31 308 TYR A CA 1
ATOM 2287 C C . TYR A 1 308 ? -0.186 -26.933 6.917 1.00 97.31 308 TYR A C 1
ATOM 2289 O O . TYR A 1 308 ? -1.031 -26.785 6.033 1.00 97.31 308 TYR A O 1
ATOM 2297 N N . VAL A 1 309 ? -0.115 -26.129 7.974 1.00 96.44 309 VAL A N 1
ATOM 2298 C CA . VAL A 1 309 ? -0.958 -24.951 8.198 1.00 96.44 309 VAL A CA 1
ATOM 2299 C C . VAL A 1 309 ? -0.108 -23.752 8.602 1.00 96.44 309 VAL A C 1
ATOM 2301 O O . VAL A 1 309 ? 1.006 -23.899 9.107 1.00 96.44 309 VAL A O 1
ATOM 2304 N N . LEU A 1 310 ? -0.628 -22.549 8.379 1.00 95.25 310 LEU A N 1
ATOM 2305 C CA . LEU A 1 310 ? 0.089 -21.312 8.656 1.00 95.25 310 LEU A CA 1
ATOM 2306 C C . LEU A 1 310 ? 0.106 -20.997 10.162 1.00 95.25 310 LEU A C 1
ATOM 2308 O O . LEU A 1 310 ? -0.926 -21.036 10.842 1.00 95.25 310 LEU A O 1
ATOM 2312 N N . SER A 1 311 ? 1.282 -20.642 10.675 1.00 94.19 311 SER A N 1
ATOM 2313 C CA . SER A 1 311 ? 1.493 -20.134 12.031 1.00 94.19 311 SER A CA 1
ATOM 2314 C C . SER A 1 311 ? 2.543 -19.032 11.997 1.00 94.19 311 SER A C 1
ATOM 2316 O O . SER A 1 311 ? 3.733 -19.303 11.837 1.00 94.19 311 SER A O 1
ATOM 2318 N N . GLY A 1 312 ? 2.118 -17.784 12.172 1.00 91.69 312 GLY A N 1
ATOM 2319 C CA . GLY A 1 312 ? 2.963 -16.643 11.843 1.00 91.69 312 GLY A CA 1
ATOM 2320 C C . GLY A 1 312 ? 3.273 -16.635 10.350 1.00 91.69 312 GLY A C 1
ATOM 2321 O O . GLY A 1 312 ? 2.374 -16.792 9.531 1.00 91.69 312 GLY A O 1
ATOM 2322 N N . ASP A 1 313 ? 4.542 -16.459 10.015 1.00 90.19 313 ASP A N 1
ATOM 2323 C CA . ASP A 1 313 ? 5.088 -16.420 8.657 1.00 90.19 313 ASP A CA 1
ATOM 2324 C C . ASP A 1 313 ? 5.609 -17.790 8.173 1.00 90.19 313 ASP A C 1
ATOM 2326 O O . ASP A 1 313 ? 6.274 -17.870 7.143 1.00 90.19 313 ASP A O 1
ATOM 2330 N N . GLN A 1 314 ? 5.338 -18.875 8.911 1.00 94.69 314 GLN A N 1
ATOM 2331 C CA . GLN A 1 314 ? 5.855 -20.219 8.633 1.00 94.69 314 GLN A CA 1
ATOM 2332 C C . GLN A 1 314 ? 4.729 -21.249 8.490 1.00 94.69 314 GLN A C 1
ATOM 2334 O O . GLN A 1 314 ? 3.688 -21.155 9.145 1.00 94.69 314 GLN A O 1
ATOM 2339 N N . CYS A 1 315 ? 4.973 -22.284 7.685 1.00 96.31 315 CYS A N 1
ATOM 2340 C CA . CYS A 1 315 ? 4.090 -23.441 7.565 1.00 96.31 315 CYS A CA 1
ATOM 2341 C C . CYS A 1 315 ? 4.551 -24.561 8.506 1.00 96.31 315 CYS A C 1
ATOM 2343 O O . CYS A 1 315 ? 5.701 -25.007 8.456 1.00 96.31 315 CYS A O 1
ATOM 2345 N N . VAL A 1 316 ? 3.651 -25.015 9.378 1.00 96.19 316 VAL A N 1
ATOM 2346 C CA . VAL A 1 316 ? 3.915 -26.013 10.426 1.00 96.19 316 VAL A CA 1
ATOM 2347 C C . VAL A 1 316 ? 2.956 -27.201 10.313 1.00 96.19 316 VAL A C 1
ATOM 2349 O O . VAL A 1 316 ? 1.876 -27.061 9.748 1.00 96.19 316 VAL A O 1
ATOM 2352 N N . LEU A 1 317 ? 3.380 -28.368 10.809 1.00 93.62 317 LEU A N 1
ATOM 2353 C CA . LEU A 1 317 ? 2.584 -29.608 10.842 1.00 93.62 317 LEU A CA 1
ATOM 2354 C C . LEU A 1 317 ? 1.457 -29.563 11.882 1.00 93.62 317 LEU A C 1
ATOM 2356 O O . LEU A 1 317 ? 1.708 -29.014 12.980 1.00 93.62 317 LEU A O 1
#

Secondary structure (DSSP, 8-state):
-EEETTTEEE-TT--EEE---BS-EEEEEE-S--TTPPPEEEEEEEE-TT-TT--EEEEEEEEETTEEEEEEGGG-EEETTEE-PSSEEEETTEEEEEETTEEEEEETTS-EEEE-SSS-EEEE--GGGTTTEESTT---SS-GGGTTB-TTSPBPSSHHHHHHHTB-TT-----BSSPPPPPPPPHHHHHHHHHHHGGGT-TTSGGGGTTTTS-THHHHHHHHHHHHHTTT-HHHHHHHHHHHHHHHHHTT-------BTTBS-----TTEEEEEEE-SS--BSS-TTGGGG--SPPEEEEEEPTT-EEETTEEE-

Organism: Branchiostoma floridae (NCBI:txid7739)

Nearest PDB structures (foldseek):
  8oes-assembly1_A  TM=8.540E-01  e=7.031E-22  Homo sapiens
  8oer-assembly1_B  TM=8.442E-01  e=1.517E-21  Homo sapiens
  7wn3-assembly1_A  TM=8.367E-01  e=1.291E-20  Homo sapiens
  8qci-assembly1_B  TM=6.555E-01  e=8.290E-22  Homo sapiens
  7a5o-assembly1_B  TM=8.220E-01  e=1.802E-19  Homo sapiens